Protein AF-A0A7D9L7Q7-F1 (afdb_monomer)

Organism: Paramuricea clavata (NCBI:txid317549)

Nearest PDB structures (foldseek):
  3bde-assembly1_A  TM=4.020E-01  e=2.286E-01  Mesorhizobium japonicum MAFF 303099
  2op5-assembly2_C  TM=3.435E-01  e=2.767E-01  uncultured marine organism
  6brh-assembly3_B  TM=4.958E-01  e=1.542E+00  Mus musculus
  7oj0-assembly1_8  TM=1.832E-01  e=3.105E+00  Escherichia coli K-12
  5czp-assembly2_QY  TM=1.820E-01  e=1.989E+00  Escherichia coli K-12

Radius of gyration: 54.69 Å; Cα contacts (8 Å, |Δi|>4): 144; chains: 1; bounding box: 125×50×121 Å

Solvent-accessible surface area (backbone atoms only — not comparable to full-atom values): 12237 Å² total; per-residue (Å²): 133,85,88,79,92,78,76,93,70,68,75,60,57,54,52,52,51,51,46,52,48,65,69,26,69,69,47,45,51,50,51,49,51,51,51,51,53,53,66,66,32,69,67,48,53,51,50,51,53,52,51,50,50,52,54,49,46,67,62,45,50,64,52,52,54,50,48,58,58,52,59,63,48,54,62,55,51,55,54,48,53,51,49,49,54,51,51,52,52,52,49,53,52,51,51,52,51,51,51,52,50,52,51,52,53,50,53,51,50,50,60,75,41,68,42,42,42,34,42,46,71,59,79,85,61,87,94,61,60,49,53,60,52,49,35,51,44,34,39,73,75,57,69,38,91,56,60,71,84,46,45,73,46,45,42,79,48,80,75,91,48,91,98,50,60,49,30,36,43,34,32,36,71,42,66,66,66,50,46,55,56,56,60,47,48,78,78,49,92,87,65,55,70,45,71,79,64,84,81,47,87,79,52,62,65,60,61,77,74,106

Mean predicted aligned error: 15.48 Å

Structure (mmCIF, N/CA/C/O backbone):
data_AF-A0A7D9L7Q7-F1
#
_entry.id   AF-A0A7D9L7Q7-F1
#
loop_
_atom_site.group_PDB
_atom_site.id
_atom_site.type_symbol
_atom_site.label_atom_id
_atom_site.label_alt_id
_atom_site.label_comp_id
_atom_site.label_asym_id
_atom_site.label_entity_id
_atom_site.label_seq_id
_atom_site.pdbx_PDB_ins_code
_atom_site.Cartn_x
_atom_site.Cartn_y
_atom_site.Cartn_z
_atom_site.occupancy
_atom_site.B_iso_or_equiv
_atom_site.auth_seq_id
_atom_site.auth_comp_id
_atom_site.auth_asym_id
_atom_site.auth_atom_id
_atom_site.pdbx_PDB_model_num
ATOM 1 N N . MET A 1 1 ? 97.955 -41.549 -75.927 1.00 40.25 1 MET A N 1
ATOM 2 C CA . MET A 1 1 ? 97.357 -40.213 -76.152 1.00 40.25 1 MET A CA 1
ATOM 3 C C . MET A 1 1 ? 96.415 -39.925 -74.982 1.00 40.25 1 MET A C 1
ATOM 5 O O . MET A 1 1 ? 95.378 -40.558 -74.897 1.00 40.25 1 MET A O 1
ATOM 9 N N . GLN A 1 2 ? 96.919 -39.373 -73.870 1.00 34.53 2 GLN A N 1
ATOM 10 C CA . GLN A 1 2 ? 96.735 -37.966 -73.439 1.00 34.53 2 GLN A CA 1
ATOM 11 C C . GLN A 1 2 ? 95.266 -37.497 -73.530 1.00 34.53 2 GLN A C 1
ATOM 13 O O . GLN A 1 2 ? 94.762 -37.308 -74.626 1.00 34.53 2 GLN A O 1
ATOM 18 N N . ARG A 1 3 ? 94.498 -37.563 -72.430 1.00 36.12 3 ARG A N 1
ATOM 19 C CA . ARG A 1 3 ? 94.290 -36.539 -71.369 1.00 36.12 3 ARG A 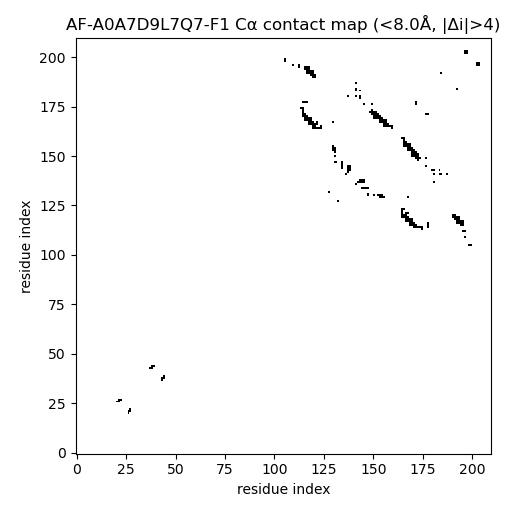CA 1
ATOM 20 C C . ARG A 1 3 ? 93.490 -35.332 -71.886 1.00 36.12 3 ARG A C 1
ATOM 22 O O . ARG A 1 3 ? 93.951 -34.645 -72.781 1.00 36.12 3 ARG A O 1
ATOM 29 N N . VAL A 1 4 ? 92.337 -35.060 -71.274 1.00 36.12 4 VAL A N 1
ATOM 30 C CA . VAL A 1 4 ? 92.044 -33.865 -70.452 1.00 36.12 4 VAL A CA 1
ATOM 31 C C . VAL A 1 4 ? 90.520 -33.745 -70.304 1.00 36.12 4 VAL A C 1
ATOM 33 O O . VAL A 1 4 ? 89.801 -33.390 -71.231 1.00 36.12 4 VAL A O 1
ATOM 36 N N . THR A 1 5 ? 90.048 -33.999 -69.087 1.00 51.66 5 THR A N 1
ATOM 37 C CA . THR A 1 5 ? 88.816 -33.441 -68.527 1.00 51.66 5 THR A CA 1
ATOM 38 C C . THR A 1 5 ? 88.892 -31.911 -68.578 1.00 51.66 5 THR A C 1
ATOM 40 O O . THR A 1 5 ? 89.717 -31.331 -67.870 1.00 51.66 5 THR A O 1
ATOM 43 N N . LYS A 1 6 ? 88.066 -31.240 -69.390 1.00 38.91 6 LYS A N 1
ATOM 44 C CA . LYS A 1 6 ? 87.841 -29.793 -69.258 1.00 38.91 6 LYS A CA 1
ATOM 45 C C . LYS A 1 6 ? 86.461 -29.548 -68.666 1.00 38.91 6 LYS A C 1
ATOM 47 O O . LYS A 1 6 ? 85.434 -29.741 -69.302 1.00 38.91 6 LYS A O 1
ATOM 52 N N . SER A 1 7 ? 86.516 -29.167 -67.400 1.00 38.66 7 SER A N 1
ATOM 53 C CA . SER A 1 7 ? 85.498 -28.505 -66.604 1.00 38.66 7 SER A CA 1
ATOM 54 C C . SER A 1 7 ? 84.720 -27.441 -67.385 1.00 38.66 7 SER A C 1
ATOM 56 O O . SER A 1 7 ? 85.320 -26.543 -67.977 1.00 38.66 7 SER A O 1
ATOM 58 N N . ASN A 1 8 ? 83.389 -27.508 -67.292 1.00 46.69 8 ASN A N 1
ATOM 59 C CA . ASN A 1 8 ? 82.471 -26.391 -67.518 1.00 46.69 8 ASN A CA 1
ATOM 60 C C . ASN A 1 8 ? 82.853 -25.235 -66.575 1.00 46.69 8 ASN A C 1
ATOM 62 O O . ASN A 1 8 ? 82.468 -25.228 -65.411 1.00 46.69 8 ASN A O 1
ATOM 66 N N . GLN A 1 9 ? 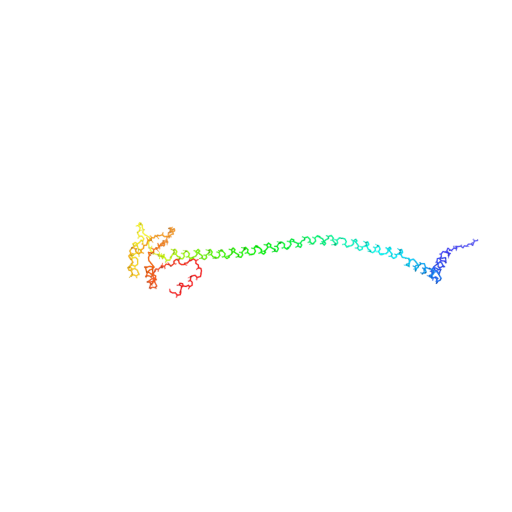83.650 -24.285 -67.063 1.00 49.03 9 GLN A N 1
ATOM 67 C CA . GLN A 1 9 ? 84.009 -23.046 -66.357 1.00 49.03 9 GLN A CA 1
ATOM 68 C C . GLN A 1 9 ? 83.343 -21.799 -66.971 1.00 49.03 9 GLN A C 1
ATOM 70 O O . GLN A 1 9 ? 83.574 -20.696 -66.493 1.00 49.03 9 GLN A O 1
ATOM 75 N N . SER A 1 10 ? 82.498 -21.932 -68.001 1.00 49.19 10 SER A N 1
ATOM 76 C CA . SER A 1 10 ? 81.977 -20.772 -68.746 1.00 49.19 10 SER A CA 1
ATOM 77 C C . SER A 1 10 ? 80.630 -20.216 -68.261 1.00 49.19 10 SER A C 1
ATOM 79 O O . SER A 1 10 ? 80.266 -19.118 -68.669 1.00 49.19 10 SER A O 1
ATOM 81 N N . SER A 1 11 ? 79.886 -20.908 -67.388 1.00 48.22 11 SER A N 1
ATOM 82 C CA . SER A 1 11 ? 78.562 -20.444 -66.923 1.00 48.22 11 SER A CA 1
ATOM 83 C C . SER A 1 11 ? 78.603 -19.520 -65.696 1.00 48.22 11 SER A C 1
ATOM 85 O O . SER A 1 11 ? 77.605 -18.870 -65.397 1.00 48.22 11 SER A O 1
ATOM 87 N N . GLY A 1 12 ? 79.734 -19.452 -64.982 1.00 53.12 12 GLY A N 1
ATOM 88 C CA . GLY A 1 12 ? 79.941 -18.496 -63.883 1.00 53.12 12 GLY A CA 1
ATOM 89 C C . GLY A 1 12 ? 80.234 -17.083 -64.394 1.00 53.12 12 GLY A C 1
ATOM 90 O O . GLY A 1 12 ? 79.588 -16.132 -63.974 1.00 53.12 12 GLY A O 1
ATOM 91 N N . SER A 1 13 ? 81.114 -16.969 -65.397 1.00 59.88 13 SER A N 1
ATOM 92 C CA . SER A 1 13 ? 81.571 -15.678 -65.937 1.00 59.88 13 SER A CA 1
ATOM 93 C C . SER A 1 13 ? 80.443 -14.843 -66.550 1.00 59.88 13 SER A C 1
ATOM 95 O O . SER A 1 13 ? 80.416 -13.635 -66.370 1.00 59.88 13 SER A O 1
ATOM 97 N N . ILE A 1 14 ? 79.485 -15.482 -67.233 1.00 60.47 14 ILE A N 1
ATOM 98 C CA . ILE A 1 14 ? 78.367 -14.778 -67.884 1.00 60.47 14 ILE A CA 1
ATOM 99 C C . ILE A 1 14 ? 77.372 -14.244 -66.845 1.00 60.47 14 ILE A C 1
ATOM 101 O O . ILE A 1 14 ? 76.851 -13.146 -67.006 1.00 60.47 14 ILE A O 1
ATOM 105 N N . ASN A 1 15 ? 77.115 -14.991 -65.766 1.00 64.94 15 ASN A N 1
ATOM 106 C CA . ASN A 1 15 ? 76.227 -14.529 -64.696 1.00 64.94 15 ASN A CA 1
ATOM 107 C C . ASN A 1 15 ? 76.862 -13.396 -63.877 1.00 64.94 15 ASN A C 1
ATOM 109 O O . ASN A 1 15 ? 76.148 -12.474 -63.494 1.00 64.94 15 ASN A O 1
ATOM 113 N N . ASP A 1 16 ? 78.180 -13.427 -63.660 1.00 63.31 16 ASP A N 1
ATOM 114 C CA . ASP A 1 16 ? 78.908 -12.352 -62.977 1.00 63.31 16 ASP A CA 1
ATOM 115 C C . ASP A 1 16 ? 79.059 -11.094 -63.857 1.00 63.31 16 ASP A C 1
ATOM 117 O O . ASP A 1 16 ? 78.923 -9.979 -63.355 1.00 63.31 16 ASP A O 1
ATOM 121 N N . GLU A 1 17 ? 79.239 -11.239 -65.176 1.00 63.84 17 GLU A N 1
ATOM 122 C CA . GLU A 1 17 ? 79.215 -10.120 -66.136 1.00 63.84 17 GLU A CA 1
ATOM 123 C C . GLU A 1 17 ? 77.819 -9.500 -66.278 1.00 63.84 17 GLU A C 1
ATOM 125 O O . GLU A 1 17 ? 77.680 -8.276 -66.267 1.00 63.84 17 GLU A O 1
ATOM 130 N N . LEU A 1 18 ? 76.768 -10.323 -66.358 1.00 65.62 18 LEU A N 1
ATOM 131 C CA . LEU A 1 18 ? 75.382 -9.847 -66.352 1.00 65.62 18 LEU A CA 1
ATOM 132 C C . LEU A 1 18 ? 75.053 -9.140 -65.036 1.00 65.62 18 LEU A C 1
ATOM 134 O O . LEU A 1 18 ? 74.416 -8.091 -65.051 1.00 65.62 18 LEU A O 1
ATOM 138 N N . ARG A 1 19 ? 75.524 -9.667 -63.902 1.00 69.81 19 ARG A N 1
ATOM 139 C CA . ARG A 1 19 ? 75.370 -9.029 -62.592 1.00 69.81 19 ARG A CA 1
ATOM 140 C C . ARG A 1 19 ? 76.084 -7.681 -62.528 1.00 69.81 19 ARG A C 1
ATOM 142 O O . ARG A 1 19 ? 75.472 -6.707 -62.107 1.00 69.81 19 ARG A O 1
ATOM 149 N N . GLY A 1 20 ? 77.317 -7.598 -63.028 1.00 71.25 20 GLY A N 1
ATOM 150 C CA . GLY A 1 20 ? 78.051 -6.336 -63.147 1.00 71.25 20 GLY A CA 1
ATOM 151 C C . GLY A 1 20 ? 77.365 -5.324 -64.072 1.00 71.25 20 GLY A C 1
ATOM 152 O O . GLY A 1 20 ? 77.413 -4.124 -63.813 1.00 71.25 20 G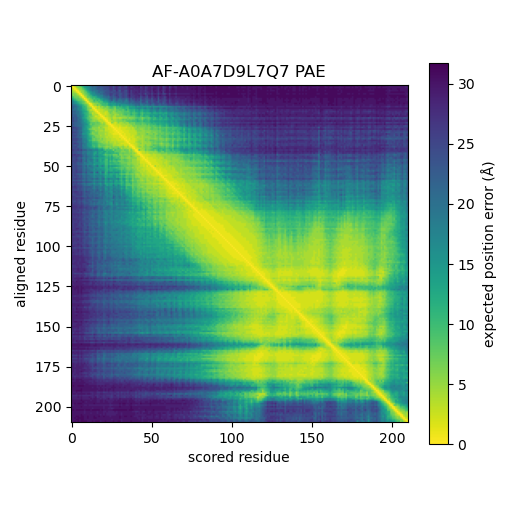LY A O 1
ATOM 153 N N . TYR A 1 21 ? 76.664 -5.787 -65.113 1.00 71.50 21 TYR A N 1
ATOM 154 C CA . TYR A 1 21 ? 75.844 -4.930 -65.972 1.00 71.50 21 TYR A CA 1
ATOM 155 C C . TYR A 1 21 ? 74.584 -4.421 -65.256 1.00 71.50 21 TYR A C 1
ATOM 157 O O . TYR A 1 21 ? 74.276 -3.234 -65.340 1.00 71.50 21 TYR A O 1
ATOM 165 N N . PHE A 1 22 ? 73.882 -5.275 -64.505 1.00 69.31 22 PHE A N 1
ATOM 166 C CA . PHE A 1 22 ? 72.713 -4.870 -63.715 1.00 69.31 22 PHE A CA 1
ATOM 167 C C . PHE A 1 22 ? 73.071 -3.958 -62.529 1.00 69.31 22 PHE A C 1
ATOM 169 O O . PHE A 1 22 ? 72.252 -3.142 -62.119 1.00 69.31 22 PHE A O 1
ATOM 176 N N . GLU A 1 23 ? 74.292 -4.059 -62.003 1.00 72.50 23 GLU A N 1
ATOM 177 C CA . GLU A 1 23 ? 74.820 -3.190 -60.942 1.00 72.50 23 GLU A CA 1
ATOM 178 C C . GLU A 1 23 ? 75.532 -1.937 -61.497 1.00 72.50 23 GLU A C 1
ATOM 180 O O . GLU A 1 23 ? 75.962 -1.076 -60.728 1.00 72.50 23 GLU A O 1
ATOM 185 N N . SER A 1 24 ? 75.641 -1.799 -62.825 1.00 80.88 24 SER A N 1
ATOM 186 C CA . SER A 1 24 ? 76.274 -0.636 -63.452 1.00 80.88 24 SER A CA 1
ATOM 187 C C . SER A 1 24 ? 75.466 0.643 -63.210 1.00 80.88 24 SER A C 1
ATOM 189 O O . SER A 1 24 ? 74.234 0.642 -63.287 1.00 80.88 24 SER A O 1
ATOM 191 N N . GLU A 1 25 ? 76.154 1.764 -62.957 1.00 74.81 25 GLU A N 1
ATOM 192 C CA . GLU A 1 25 ? 75.489 3.055 -62.718 1.00 74.81 25 GLU A CA 1
ATOM 193 C C . GLU A 1 25 ? 74.598 3.471 -63.891 1.00 74.81 25 GLU A C 1
ATOM 195 O O . GLU A 1 25 ? 73.507 3.992 -63.680 1.00 74.81 25 GLU A O 1
ATOM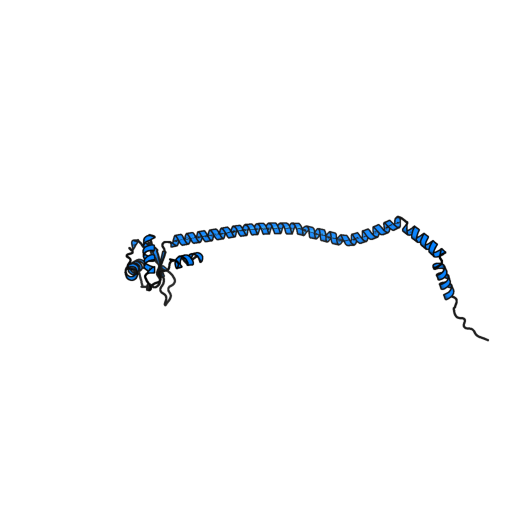 200 N N . SER A 1 26 ? 75.006 3.172 -65.128 1.00 78.69 26 SER A N 1
ATOM 201 C CA . SER A 1 26 ? 74.222 3.499 -66.319 1.00 78.69 26 SER A CA 1
ATOM 202 C C . SER A 1 26 ? 72.915 2.708 -66.395 1.00 78.69 26 SER A C 1
ATOM 204 O O . SER A 1 26 ? 71.875 3.284 -66.718 1.00 78.69 26 SER A O 1
ATOM 206 N N . PHE A 1 27 ? 72.932 1.412 -66.065 1.00 82.06 27 PHE A N 1
ATOM 207 C CA . PHE A 1 27 ? 71.715 0.606 -66.006 1.00 82.06 27 PHE A CA 1
ATOM 208 C C . PHE A 1 27 ? 70.809 1.053 -64.855 1.00 82.06 27 PHE A C 1
ATOM 210 O O . PHE A 1 27 ? 69.607 1.244 -65.053 1.00 82.06 27 PHE A O 1
ATOM 217 N N . MET A 1 28 ? 71.377 1.290 -63.672 1.00 79.75 28 MET A N 1
ATOM 218 C CA . MET A 1 28 ? 70.621 1.752 -62.507 1.00 79.75 28 MET A CA 1
ATOM 219 C C . MET A 1 28 ? 70.009 3.141 -62.718 1.00 79.75 28 MET A C 1
ATOM 221 O O . MET A 1 28 ? 68.881 3.367 -62.284 1.00 79.75 28 MET A O 1
ATOM 225 N N . ASP A 1 29 ? 70.675 4.048 -63.436 1.00 82.44 29 ASP A N 1
ATOM 226 C CA . ASP A 1 29 ? 70.120 5.356 -63.802 1.00 82.44 29 ASP A CA 1
ATOM 227 C C . ASP A 1 29 ? 68.986 5.251 -64.826 1.00 82.44 29 ASP A C 1
ATOM 229 O O . ASP A 1 29 ? 67.985 5.969 -64.720 1.00 82.44 29 ASP A O 1
ATOM 233 N N . ILE A 1 30 ? 69.090 4.333 -65.793 1.00 83.31 30 ILE A N 1
ATOM 234 C CA . ILE A 1 30 ? 67.995 4.040 -66.727 1.00 83.31 30 ILE A CA 1
ATOM 235 C C . ILE A 1 30 ? 66.799 3.469 -65.961 1.00 83.31 30 ILE A C 1
ATOM 237 O O . ILE A 1 30 ? 65.681 3.959 -66.118 1.00 83.31 30 ILE A O 1
ATOM 241 N N . MET A 1 31 ? 67.027 2.493 -65.082 1.00 81.75 31 MET A N 1
ATOM 242 C CA . MET A 1 31 ? 65.969 1.902 -64.263 1.00 81.75 31 MET A CA 1
ATOM 243 C C . MET A 1 31 ? 65.341 2.923 -63.317 1.00 81.75 31 MET A C 1
ATOM 245 O O . MET A 1 31 ? 64.118 2.981 -63.213 1.00 81.75 31 MET A O 1
ATOM 249 N N . ARG A 1 32 ? 66.141 3.786 -62.682 1.00 83.38 32 ARG A N 1
ATOM 250 C CA . ARG A 1 32 ? 65.644 4.870 -61.827 1.00 83.38 32 ARG A CA 1
ATOM 251 C C . ARG A 1 32 ? 64.762 5.830 -62.622 1.00 83.38 32 ARG A C 1
ATOM 253 O O . ARG A 1 32 ? 63.683 6.165 -62.153 1.00 83.38 32 ARG A O 1
ATOM 260 N N . ARG A 1 33 ? 65.162 6.216 -63.839 1.00 81.25 33 ARG A N 1
ATOM 261 C CA . ARG A 1 33 ? 64.349 7.061 -64.733 1.00 81.25 33 ARG A CA 1
ATOM 262 C C . ARG A 1 33 ? 63.030 6.404 -65.126 1.00 81.25 33 ARG A C 1
ATOM 264 O O . ARG A 1 33 ? 61.996 7.061 -65.081 1.00 81.25 33 ARG A O 1
ATOM 271 N N . VAL A 1 34 ? 63.057 5.123 -65.489 1.00 83.38 34 VAL A N 1
ATOM 272 C CA . VAL A 1 34 ? 61.845 4.375 -65.854 1.00 83.38 34 VAL A CA 1
ATOM 273 C C . VAL A 1 34 ? 60.898 4.284 -64.660 1.00 83.38 34 VAL A C 1
ATOM 275 O O . VAL A 1 34 ? 59.731 4.638 -64.788 1.00 83.38 34 VAL A O 1
ATOM 278 N N . VAL A 1 35 ? 61.402 3.908 -63.482 1.00 81.94 35 VAL A N 1
ATOM 279 C CA . VAL A 1 35 ? 60.596 3.827 -62.256 1.00 81.94 35 VAL A CA 1
ATOM 280 C C . VAL A 1 35 ? 60.054 5.201 -61.856 1.00 81.94 35 VAL A C 1
ATOM 282 O O . VAL A 1 35 ? 58.875 5.311 -61.538 1.00 81.94 35 VAL A O 1
ATOM 285 N N . SER A 1 36 ? 60.860 6.265 -61.923 1.00 81.31 36 SER A N 1
ATOM 286 C CA . SER A 1 36 ? 60.394 7.627 -61.639 1.00 81.31 36 SER A CA 1
ATOM 287 C C . SER A 1 36 ? 59.283 8.071 -62.589 1.00 81.31 36 SER A C 1
ATOM 289 O O . SER A 1 36 ? 58.309 8.654 -62.128 1.00 81.31 36 SER A O 1
ATOM 291 N N . ASN A 1 37 ? 59.379 7.752 -63.882 1.00 79.19 37 ASN A N 1
ATOM 292 C CA . ASN A 1 37 ? 58.334 8.077 -64.854 1.00 79.19 37 ASN A CA 1
ATOM 293 C C . ASN A 1 37 ? 57.062 7.242 -64.644 1.00 79.19 37 ASN A C 1
ATOM 295 O O . ASN A 1 37 ? 55.967 7.766 -64.802 1.00 79.19 37 ASN A O 1
ATOM 299 N N . MET A 1 38 ? 57.192 5.972 -64.244 1.00 75.81 38 MET A N 1
ATOM 300 C CA . MET A 1 38 ? 56.045 5.117 -63.913 1.00 75.81 38 MET A CA 1
ATOM 301 C C . MET A 1 38 ? 55.320 5.577 -62.644 1.00 75.81 38 MET A C 1
ATOM 303 O O . MET A 1 38 ? 54.099 5.519 -62.582 1.00 75.81 38 MET A O 1
ATOM 307 N N . VAL A 1 39 ? 56.059 6.047 -61.635 1.00 74.38 39 VAL A N 1
ATOM 308 C CA . VAL A 1 39 ? 55.473 6.597 -60.400 1.00 74.38 39 VAL A CA 1
ATOM 309 C C . VAL A 1 39 ? 54.884 7.993 -60.632 1.00 74.38 39 VAL A C 1
ATOM 311 O O . VAL A 1 39 ? 53.913 8.352 -59.975 1.00 74.38 39 VAL A O 1
ATOM 314 N N . ALA A 1 40 ? 55.442 8.768 -61.566 1.00 74.19 40 ALA A N 1
ATOM 315 C CA . ALA A 1 40 ? 54.931 10.082 -61.951 1.00 74.19 40 ALA A CA 1
ATOM 316 C C . ALA A 1 40 ? 53.711 10.021 -62.886 1.00 74.19 40 ALA A C 1
ATOM 318 O O . ALA A 1 40 ? 53.097 11.058 -63.142 1.00 74.19 40 ALA A O 1
ATOM 319 N N . GLU A 1 41 ? 53.347 8.843 -63.407 1.00 78.31 41 GLU A N 1
ATOM 320 C CA . GLU A 1 41 ? 52.086 8.699 -64.125 1.00 78.31 41 GLU A CA 1
ATOM 321 C C . GLU A 1 41 ? 50.899 8.855 -63.169 1.00 78.31 41 GLU A C 1
ATOM 323 O O . GLU A 1 41 ? 50.715 8.096 -62.216 1.00 78.31 41 GLU A O 1
ATOM 328 N N . GLU A 1 42 ? 50.015 9.793 -63.505 1.00 75.81 42 GLU A N 1
ATOM 329 C CA . GLU A 1 42 ? 48.759 10.055 -62.793 1.00 75.81 42 GLU A CA 1
ATOM 330 C C . GLU A 1 42 ? 47.854 8.803 -62.725 1.00 75.81 42 GLU A C 1
ATOM 332 O O . GLU A 1 42 ? 47.076 8.615 -61.786 1.00 75.81 42 GLU A O 1
ATOM 337 N N . SER A 1 43 ? 48.013 7.891 -63.692 1.00 79.44 43 SER A N 1
ATOM 338 C CA . SER A 1 43 ? 47.325 6.599 -63.763 1.00 79.44 43 SER A CA 1
ATOM 339 C C . SER A 1 43 ? 47.680 5.674 -62.584 1.00 79.44 43 SER A C 1
ATOM 341 O O . SER A 1 43 ? 46.798 5.001 -62.038 1.00 79.44 43 SER A O 1
ATOM 343 N N . PHE A 1 44 ? 48.945 5.676 -62.151 1.00 79.25 44 PHE A N 1
ATOM 344 C CA . PHE A 1 44 ? 49.458 4.836 -61.073 1.00 79.25 44 PHE A CA 1
ATOM 345 C C . PHE A 1 44 ? 49.020 5.364 -59.706 1.00 79.25 44 PHE A C 1
ATOM 347 O O . PHE A 1 44 ? 48.558 4.597 -58.858 1.00 79.25 44 PHE A O 1
ATOM 354 N N . GLU A 1 45 ? 49.068 6.685 -59.514 1.00 80.44 45 GLU A N 1
ATOM 355 C CA . GLU A 1 45 ? 48.557 7.327 -58.300 1.00 80.44 45 GLU A CA 1
ATOM 356 C C . GLU A 1 45 ? 47.049 7.079 -58.132 1.00 80.44 45 GLU A C 1
ATOM 358 O O . GLU A 1 45 ? 46.577 6.759 -57.036 1.00 80.44 45 GLU A O 1
ATOM 363 N N . LEU A 1 46 ? 46.285 7.143 -59.227 1.00 83.25 46 LEU A N 1
ATOM 364 C CA . LEU A 1 46 ? 44.859 6.829 -59.219 1.00 83.25 46 LEU A CA 1
ATOM 365 C C . LEU A 1 46 ? 44.589 5.348 -58.910 1.00 83.25 46 LEU A C 1
ATOM 367 O O . LEU A 1 46 ? 43.632 5.037 -58.197 1.00 83.25 46 LEU A O 1
ATOM 371 N N . ALA A 1 47 ? 45.413 4.433 -59.425 1.00 83.94 47 ALA A N 1
ATOM 372 C CA . ALA A 1 47 ? 45.307 3.006 -59.127 1.00 83.94 47 ALA A CA 1
ATOM 373 C C . ALA A 1 47 ? 45.586 2.709 -57.645 1.00 83.94 47 ALA A C 1
ATOM 375 O O . ALA A 1 47 ? 44.853 1.931 -57.031 1.00 83.94 47 ALA A O 1
ATOM 376 N N . LEU A 1 48 ? 46.581 3.376 -57.050 1.00 84.62 48 LEU A N 1
ATOM 377 C CA . LEU A 1 48 ? 46.872 3.277 -55.619 1.00 84.62 48 LEU A CA 1
ATOM 378 C C . LEU A 1 48 ? 45.729 3.828 -54.764 1.00 84.62 48 LEU A C 1
ATOM 380 O O . LEU A 1 48 ? 45.283 3.131 -53.855 1.00 84.62 48 LEU A O 1
ATOM 384 N N . LYS A 1 49 ? 45.208 5.023 -55.075 1.00 85.88 49 LYS A N 1
ATOM 385 C CA . LYS A 1 49 ? 44.058 5.603 -54.356 1.00 85.88 49 LYS A CA 1
ATOM 386 C C . LYS A 1 49 ? 42.852 4.667 -54.396 1.00 85.88 49 LYS A C 1
ATOM 388 O O . LYS A 1 49 ? 42.337 4.309 -53.348 1.00 85.88 49 LYS A O 1
ATOM 393 N N . LYS A 1 50 ? 42.493 4.146 -55.575 1.00 86.56 50 LYS A N 1
ATOM 394 C CA . LYS A 1 50 ? 41.392 3.175 -55.723 1.00 86.56 50 LYS A CA 1
ATOM 395 C C . LYS A 1 50 ? 41.626 1.875 -54.952 1.00 86.56 50 LYS A C 1
ATOM 397 O O . LYS A 1 50 ? 40.683 1.333 -54.383 1.00 86.56 50 LYS A O 1
ATOM 402 N N . GLY A 1 51 ? 42.858 1.362 -54.944 1.00 86.88 51 GLY A N 1
ATOM 403 C CA . GLY A 1 51 ? 43.211 0.156 -54.193 1.00 86.88 51 GLY A CA 1
ATOM 404 C C . GLY A 1 51 ? 43.090 0.356 -52.681 1.00 86.88 51 GLY A C 1
ATOM 405 O O . GLY A 1 51 ? 42.525 -0.491 -51.990 1.00 86.88 51 GLY A O 1
ATOM 406 N N . VAL A 1 52 ? 43.566 1.500 -52.180 1.00 87.75 52 VAL A N 1
ATOM 407 C CA . VAL A 1 52 ? 43.441 1.885 -50.769 1.00 87.75 52 VAL A CA 1
ATOM 408 C C . VAL A 1 52 ? 41.979 2.127 -50.403 1.00 87.75 52 VAL A C 1
ATOM 410 O O . VAL A 1 52 ? 41.516 1.565 -49.416 1.00 87.75 52 VAL A O 1
ATOM 413 N N . ASP A 1 53 ? 41.227 2.868 -51.215 1.00 88.81 53 ASP A N 1
ATOM 414 C CA . ASP A 1 53 ? 39.805 3.140 -50.985 1.00 88.81 53 ASP A CA 1
ATOM 415 C C . ASP A 1 53 ? 38.982 1.850 -50.957 1.00 88.81 53 ASP A C 1
ATOM 417 O O . ASP A 1 53 ? 38.117 1.694 -50.100 1.00 88.81 53 ASP A O 1
ATOM 421 N N . ALA A 1 54 ? 39.274 0.887 -51.836 1.00 87.38 54 ALA A N 1
ATOM 422 C CA . ALA A 1 54 ? 38.610 -0.415 -51.837 1.00 87.38 54 ALA A CA 1
ATOM 423 C C . ALA A 1 54 ? 38.943 -1.237 -50.581 1.00 87.38 54 ALA A C 1
ATOM 425 O O . ALA A 1 54 ? 38.049 -1.831 -49.973 1.00 87.38 54 ALA A O 1
ATOM 426 N N . ALA A 1 55 ? 40.212 -1.248 -50.160 1.00 88.25 55 ALA A N 1
ATOM 427 C CA . ALA A 1 55 ? 40.628 -1.926 -48.935 1.00 88.25 55 ALA A CA 1
ATOM 428 C C . ALA A 1 55 ? 39.969 -1.294 -47.698 1.00 88.25 55 ALA A C 1
ATOM 430 O O . ALA A 1 55 ? 39.403 -2.007 -46.866 1.00 88.25 55 ALA A O 1
ATOM 431 N N . VAL A 1 56 ? 39.966 0.038 -47.618 1.00 91.00 56 VAL A N 1
ATOM 432 C CA . VAL A 1 56 ? 39.315 0.803 -46.548 1.00 91.00 56 VAL A CA 1
ATOM 433 C C . VAL A 1 56 ? 37.805 0.573 -46.560 1.00 91.00 56 VAL A C 1
ATOM 435 O O . VAL A 1 56 ? 37.240 0.270 -45.515 1.00 91.00 56 VAL A O 1
ATOM 438 N N . ALA A 1 57 ? 37.150 0.625 -47.721 1.00 88.81 57 ALA A N 1
ATOM 439 C CA . ALA A 1 57 ? 35.718 0.368 -47.845 1.00 88.81 57 ALA A CA 1
ATOM 440 C C . ALA A 1 57 ? 35.354 -1.039 -47.356 1.00 88.81 57 ALA A C 1
ATOM 442 O O . ALA A 1 57 ? 34.437 -1.178 -46.550 1.00 88.81 57 ALA A O 1
ATOM 443 N N . SER A 1 58 ? 36.119 -2.062 -47.756 1.00 88.81 58 SER A N 1
ATOM 444 C CA . SER A 1 58 ? 35.886 -3.446 -47.321 1.00 88.81 58 SER A CA 1
ATOM 445 C C . SER A 1 58 ? 36.029 -3.629 -45.806 1.00 88.81 58 SER A C 1
ATOM 447 O O . SER A 1 58 ? 35.306 -4.423 -45.203 1.00 88.81 58 SER A O 1
ATOM 449 N N . ALA A 1 59 ? 36.929 -2.868 -45.177 1.00 89.75 59 ALA A N 1
ATOM 450 C CA . ALA A 1 59 ? 37.118 -2.882 -43.735 1.00 89.75 59 ALA A CA 1
ATOM 451 C C . ALA A 1 59 ? 36.020 -2.094 -43.004 1.00 89.75 59 ALA A C 1
ATOM 453 O O . ALA A 1 59 ? 35.581 -2.519 -41.941 1.00 89.75 59 ALA A O 1
ATOM 454 N N . VAL A 1 60 ? 35.555 -0.973 -43.566 1.00 92.38 60 VAL A N 1
ATOM 455 C CA . VAL A 1 60 ? 34.593 -0.047 -42.941 1.00 92.38 60 VAL A CA 1
ATOM 456 C C . VAL A 1 60 ? 33.138 -0.515 -43.083 1.00 92.38 60 VAL A C 1
ATOM 458 O O . VAL A 1 60 ? 32.347 -0.340 -42.157 1.00 92.38 60 VAL A O 1
ATOM 461 N N . GLU A 1 61 ? 32.768 -1.170 -44.185 1.00 90.94 61 GLU A N 1
ATOM 462 C CA . GLU A 1 61 ? 31.410 -1.688 -44.420 1.00 90.94 61 GLU A CA 1
ATOM 463 C C . GLU A 1 61 ? 30.830 -2.560 -43.286 1.00 90.94 61 GLU A C 1
ATOM 465 O O . GLU A 1 61 ? 29.692 -2.313 -42.869 1.00 90.94 61 GLU A O 1
ATOM 470 N N . PRO A 1 62 ? 31.546 -3.569 -42.746 1.00 91.50 62 PRO A N 1
ATOM 471 C CA . PRO A 1 62 ? 31.023 -4.385 -41.653 1.00 91.50 62 PRO A CA 1
ATOM 472 C C . PRO A 1 62 ? 30.867 -3.588 -40.354 1.00 91.50 62 PRO A C 1
ATOM 474 O O . PRO A 1 62 ? 29.949 -3.870 -39.581 1.00 91.50 62 PRO A O 1
ATOM 477 N N . PHE A 1 63 ? 31.720 -2.586 -40.114 1.00 89.00 63 PHE A N 1
ATOM 478 C CA . PHE A 1 63 ? 31.575 -1.700 -38.960 1.00 89.00 63 PHE A CA 1
ATOM 479 C C . PHE A 1 63 ? 30.355 -0.795 -39.107 1.00 89.00 63 PHE A C 1
ATOM 481 O O . PHE A 1 63 ? 29.585 -0.696 -38.159 1.00 89.00 63 PHE A O 1
ATOM 488 N N . ASN A 1 64 ? 30.106 -0.234 -40.293 1.00 90.12 64 ASN A N 1
ATOM 489 C CA . ASN A 1 64 ? 28.916 0.580 -40.555 1.00 90.12 64 ASN A CA 1
ATOM 490 C C . ASN A 1 64 ? 27.616 -0.218 -40.386 1.00 90.12 64 ASN A C 1
ATOM 492 O O . ASN A 1 64 ? 26.656 0.287 -39.811 1.00 90.12 64 ASN A O 1
ATOM 496 N N . LYS A 1 65 ? 27.589 -1.485 -40.823 1.00 91.12 65 LYS A N 1
ATOM 497 C CA . LYS A 1 65 ? 26.429 -2.372 -40.615 1.00 91.12 65 LYS A CA 1
ATOM 498 C C . LYS A 1 65 ? 26.155 -2.616 -39.131 1.00 91.12 65 LYS A C 1
ATOM 500 O O . LYS A 1 65 ? 25.009 -2.524 -38.704 1.00 91.12 65 LYS A O 1
ATOM 505 N N . LYS A 1 66 ? 27.201 -2.877 -38.342 1.00 91.00 66 LYS A N 1
ATOM 506 C CA . LYS A 1 66 ? 27.076 -3.001 -36.882 1.00 91.00 66 LYS A CA 1
ATOM 507 C C . LYS A 1 66 ? 26.661 -1.684 -36.232 1.00 91.00 66 LYS A C 1
ATOM 509 O O . LYS A 1 66 ? 25.877 -1.712 -35.296 1.00 91.00 66 LYS A O 1
ATOM 514 N N . LEU A 1 67 ? 27.153 -0.546 -36.723 1.00 92.62 67 LEU A N 1
ATOM 515 C CA . LEU A 1 67 ? 26.771 0.773 -36.217 1.00 92.62 67 LEU A CA 1
ATOM 516 C C . LEU A 1 67 ? 25.267 1.013 -36.389 1.00 92.62 67 LEU A C 1
ATOM 518 O O . LEU A 1 67 ? 24.596 1.350 -35.421 1.00 92.62 67 LEU A O 1
ATOM 522 N N . ALA A 1 68 ? 24.735 0.737 -37.583 1.00 89.06 68 ALA A N 1
ATOM 523 C CA . ALA A 1 68 ? 23.303 0.837 -37.862 1.00 89.06 68 ALA A CA 1
ATOM 524 C C . ALA A 1 68 ? 22.475 -0.122 -36.987 1.00 89.06 68 ALA A C 1
ATOM 526 O O . ALA A 1 68 ? 21.389 0.221 -36.522 1.00 89.06 68 ALA A O 1
ATOM 527 N N . GLU A 1 69 ? 23.001 -1.320 -36.718 1.00 90.69 69 GLU A N 1
ATOM 528 C CA . GLU A 1 69 ? 22.383 -2.254 -35.778 1.00 90.69 69 GLU A CA 1
ATOM 529 C C . GLU A 1 69 ? 22.396 -1.711 -34.339 1.00 90.69 69 GLU A C 1
ATOM 531 O O . GLU A 1 69 ? 21.414 -1.878 -33.625 1.00 90.69 69 GLU A O 1
ATOM 536 N N . PHE A 1 70 ? 23.463 -1.035 -33.900 1.00 88.12 70 PHE A N 1
ATOM 537 C CA . PHE A 1 70 ? 23.541 -0.426 -32.568 1.00 88.12 70 PHE A CA 1
ATOM 538 C C . PHE A 1 70 ? 22.608 0.774 -32.403 1.00 88.12 70 PHE A C 1
ATOM 540 O O . PHE A 1 70 ? 21.960 0.908 -31.363 1.00 88.12 70 PHE A O 1
ATOM 547 N N . GLU A 1 71 ? 22.478 1.606 -33.434 1.00 90.12 71 GLU A N 1
ATOM 548 C CA . GLU A 1 71 ? 21.585 2.770 -33.435 1.00 90.12 71 GLU A CA 1
ATOM 549 C C . GLU A 1 71 ? 20.123 2.387 -33.162 1.00 90.12 71 GLU A C 1
ATOM 551 O O . GLU A 1 71 ? 19.394 3.150 -32.529 1.00 90.12 71 GLU A O 1
ATOM 556 N N . GLN A 1 72 ? 19.699 1.175 -33.539 1.00 89.50 72 GLN A N 1
ATOM 557 C CA . GLN A 1 72 ? 18.340 0.692 -33.280 1.00 89.50 72 GLN A CA 1
ATOM 558 C C . GLN A 1 72 ? 18.074 0.342 -31.799 1.00 89.50 72 GLN A C 1
ATOM 560 O O . GLN A 1 72 ? 16.916 0.280 -31.381 1.00 89.50 72 GLN A O 1
ATOM 565 N N . TYR A 1 73 ? 19.113 0.103 -30.989 1.00 89.06 73 TYR A N 1
ATOM 566 C CA . TYR A 1 73 ? 18.953 -0.206 -29.562 1.00 89.06 73 TYR A CA 1
ATOM 567 C C . TYR A 1 73 ? 18.745 1.052 -28.716 1.00 89.06 73 TYR A C 1
ATOM 569 O O . TYR A 1 73 ? 18.028 0.991 -27.719 1.00 89.06 73 TYR A O 1
ATOM 577 N N . VAL A 1 74 ? 19.280 2.195 -29.153 1.00 90.12 74 VAL A N 1
ATOM 578 C CA . VAL A 1 74 ? 19.136 3.491 -28.473 1.00 90.12 74 VAL A CA 1
ATOM 579 C C . VAL A 1 74 ? 17.665 3.871 -28.217 1.00 90.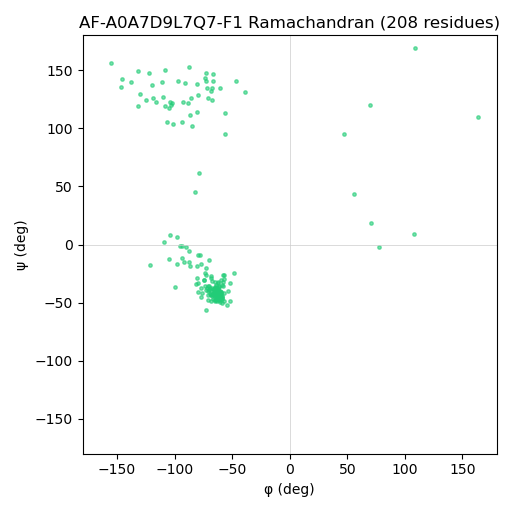12 74 VAL A C 1
ATOM 581 O O . VAL A 1 74 ? 17.318 4.124 -27.065 1.00 90.12 74 VAL A O 1
ATOM 584 N N . PRO A 1 75 ? 16.740 3.861 -29.203 1.00 90.44 75 PRO A N 1
ATOM 585 C CA . PRO A 1 75 ? 15.340 4.203 -28.936 1.00 90.44 75 PRO A CA 1
ATOM 586 C C . PRO A 1 75 ? 14.676 3.210 -27.977 1.00 90.44 75 PRO A C 1
ATOM 588 O O . PRO A 1 75 ? 13.907 3.616 -27.105 1.00 90.44 75 PRO A O 1
ATOM 591 N N . ARG A 1 76 ? 15.019 1.918 -28.072 1.00 91.94 76 ARG A N 1
ATOM 592 C CA . ARG A 1 76 ? 14.506 0.891 -27.157 1.00 91.94 76 ARG A CA 1
ATOM 593 C C . ARG A 1 76 ? 14.930 1.166 -25.716 1.00 91.94 76 ARG A C 1
ATOM 595 O O . ARG A 1 76 ? 14.113 0.987 -24.818 1.00 91.94 76 ARG A O 1
ATOM 602 N N . GLU A 1 77 ? 16.170 1.588 -25.502 1.00 91.12 77 GLU A N 1
ATOM 603 C CA . GLU A 1 77 ? 16.683 1.956 -24.182 1.00 91.12 77 GLU A CA 1
ATOM 604 C C . GLU A 1 77 ? 15.917 3.159 -23.619 1.00 91.12 77 GLU A C 1
ATOM 606 O O . GLU A 1 77 ? 15.360 3.064 -22.527 1.00 91.12 77 GLU A O 1
ATOM 611 N N . THR A 1 78 ? 15.715 4.212 -24.422 1.00 92.81 78 THR A N 1
ATOM 612 C CA . THR A 1 78 ? 14.930 5.386 -23.988 1.00 92.81 78 THR A CA 1
ATOM 613 C C . THR A 1 78 ? 13.471 5.054 -23.652 1.00 92.81 78 THR A C 1
ATOM 615 O O . THR A 1 78 ? 12.887 5.622 -22.729 1.00 92.81 78 THR A O 1
ATOM 618 N N . ASP A 1 79 ? 12.845 4.123 -24.375 1.00 94.00 79 ASP A N 1
ATOM 619 C CA . ASP A 1 79 ? 11.469 3.708 -24.092 1.00 94.00 79 ASP A CA 1
ATOM 620 C C . ASP A 1 79 ? 11.372 2.816 -22.851 1.00 94.00 79 ASP A C 1
ATOM 622 O O . ASP A 1 79 ? 10.362 2.849 -22.141 1.00 94.00 79 ASP A O 1
ATOM 626 N N . LEU A 1 80 ? 12.412 2.029 -22.563 1.00 94.94 80 LEU A N 1
ATOM 627 C CA . LEU A 1 80 ? 12.510 1.275 -21.316 1.00 94.94 80 LEU A CA 1
ATOM 628 C C . LEU A 1 80 ? 12.692 2.215 -20.122 1.00 94.94 80 LEU A C 1
ATOM 630 O O . LEU A 1 80 ? 11.992 2.041 -19.128 1.00 94.94 80 LEU A O 1
ATOM 634 N N . GLU A 1 81 ? 13.531 3.243 -20.239 1.00 95.12 81 GLU A N 1
ATOM 635 C CA . GLU A 1 81 ? 13.702 4.269 -19.202 1.00 95.12 81 GLU A CA 1
ATOM 636 C C . GLU A 1 81 ? 12.385 4.990 -18.892 1.00 95.12 81 GLU A C 1
ATOM 638 O O . GLU A 1 81 ? 12.007 5.133 -17.729 1.00 95.12 81 GLU A O 1
ATOM 643 N N . LYS A 1 82 ? 11.615 5.374 -19.920 1.00 95.75 82 LYS A N 1
ATOM 644 C CA . LYS A 1 82 ? 10.280 5.971 -19.725 1.00 95.75 82 LYS A CA 1
ATOM 645 C C . LYS A 1 82 ? 9.334 5.034 -18.975 1.00 95.75 82 LYS A C 1
ATOM 647 O O . LYS A 1 82 ? 8.604 5.485 -18.096 1.00 95.75 82 LYS A O 1
ATOM 652 N N . LYS A 1 83 ? 9.337 3.738 -19.310 1.00 96.56 83 LYS A N 1
ATOM 653 C CA . LYS A 1 83 ? 8.508 2.735 -18.623 1.00 96.56 83 LYS A CA 1
ATOM 654 C C . LYS A 1 83 ? 8.936 2.539 -17.176 1.00 96.56 83 LYS A C 1
ATOM 656 O O . LYS A 1 83 ? 8.068 2.393 -16.325 1.00 96.56 83 LYS A O 1
ATOM 661 N N . ILE A 1 84 ? 10.238 2.534 -16.898 1.00 96.94 84 ILE A N 1
ATOM 662 C CA . ILE A 1 84 ? 10.759 2.446 -15.531 1.00 96.94 84 ILE A CA 1
ATOM 663 C C . ILE A 1 84 ? 10.269 3.646 -14.721 1.00 96.94 84 ILE A C 1
ATOM 665 O O . ILE A 1 84 ? 9.649 3.446 -13.683 1.00 96.94 84 ILE A O 1
ATOM 669 N N . ASN A 1 85 ? 10.411 4.863 -15.248 1.00 96.81 85 ASN A N 1
ATOM 670 C CA . ASN A 1 85 ? 9.947 6.075 -14.571 1.00 96.81 85 ASN A CA 1
ATOM 671 C C . ASN A 1 85 ? 8.422 6.079 -14.328 1.00 96.81 85 ASN A C 1
ATOM 673 O O . ASN A 1 85 ? 7.969 6.463 -13.249 1.00 96.81 85 ASN A O 1
ATOM 677 N N . ASP A 1 86 ? 7.615 5.624 -15.298 1.00 96.81 86 ASP A N 1
ATOM 678 C CA . ASP A 1 86 ? 6.159 5.470 -15.118 1.00 96.81 86 ASP A CA 1
ATOM 679 C C . ASP A 1 86 ? 5.830 4.450 -14.019 1.00 96.81 86 ASP A C 1
ATOM 681 O O . ASP A 1 86 ? 5.020 4.716 -13.127 1.00 96.81 86 ASP A O 1
ATOM 685 N N . LEU A 1 87 ? 6.486 3.288 -14.051 1.00 96.75 87 LEU A N 1
ATOM 686 C CA . LEU A 1 87 ? 6.281 2.235 -13.062 1.00 96.75 87 LEU A CA 1
ATOM 687 C C . LEU A 1 87 ? 6.703 2.682 -11.663 1.00 96.75 87 LEU A C 1
ATOM 689 O O . LEU A 1 87 ? 5.978 2.408 -10.710 1.00 96.75 87 LEU A O 1
ATOM 693 N N . GLU A 1 88 ? 7.820 3.392 -11.529 1.00 97.25 88 GLU A N 1
ATOM 694 C CA . GLU A 1 88 ? 8.283 3.954 -10.259 1.00 97.25 88 GLU A CA 1
ATOM 695 C C . GLU A 1 88 ? 7.300 4.991 -9.709 1.00 97.25 88 GLU A C 1
ATOM 697 O O . GLU A 1 88 ? 6.941 4.938 -8.529 1.00 97.25 88 GLU A O 1
ATOM 702 N N . SER A 1 89 ? 6.787 5.882 -10.563 1.00 96.81 89 SER A N 1
ATOM 703 C CA . SER A 1 89 ? 5.773 6.866 -10.173 1.00 96.81 89 SER A CA 1
ATOM 704 C C . SER A 1 89 ? 4.492 6.190 -9.676 1.00 96.81 89 SER A C 1
ATOM 706 O O . SER A 1 89 ? 3.973 6.517 -8.605 1.00 96.81 89 SER A O 1
ATOM 708 N N . ARG A 1 90 ? 4.012 5.179 -10.408 1.00 97.00 90 ARG A N 1
ATOM 709 C CA . ARG A 1 90 ? 2.826 4.399 -10.030 1.00 97.00 90 ARG A CA 1
ATOM 710 C C . ARG A 1 90 ? 3.046 3.587 -8.760 1.00 97.00 90 ARG A C 1
ATOM 712 O O . ARG A 1 90 ? 2.130 3.486 -7.947 1.00 97.00 90 ARG A O 1
ATOM 719 N N . LEU A 1 91 ? 4.239 3.023 -8.579 1.00 96.94 91 LEU A N 1
ATOM 720 C CA . LEU A 1 91 ? 4.603 2.280 -7.378 1.00 96.94 91 LEU A CA 1
ATOM 721 C C . LEU A 1 91 ? 4.583 3.198 -6.154 1.00 96.94 91 LEU A C 1
ATOM 723 O O . LEU A 1 91 ? 3.972 2.848 -5.148 1.00 96.94 91 LEU A O 1
ATOM 727 N N . SER A 1 92 ? 5.184 4.384 -6.261 1.00 97.12 92 SER A N 1
ATOM 728 C CA . SER A 1 92 ? 5.185 5.381 -5.189 1.00 97.12 92 SER A CA 1
ATOM 729 C C . SER A 1 92 ? 3.764 5.831 -4.830 1.00 97.12 92 SER A C 1
ATOM 731 O O . SER A 1 92 ? 3.396 5.831 -3.654 1.00 97.12 92 SER A O 1
ATOM 733 N N . ALA A 1 93 ? 2.926 6.122 -5.830 1.00 96.75 93 ALA A N 1
ATOM 734 C CA . ALA A 1 93 ? 1.530 6.493 -5.605 1.00 96.75 93 ALA A CA 1
ATOM 735 C C . ALA A 1 93 ? 0.736 5.372 -4.908 1.00 96.75 93 ALA A C 1
ATOM 737 O O . ALA A 1 93 ? 0.029 5.626 -3.931 1.00 96.75 93 ALA A O 1
ATOM 738 N N . ALA A 1 94 ? 0.895 4.124 -5.360 1.00 96.38 94 ALA A N 1
ATOM 739 C CA . ALA A 1 94 ? 0.233 2.969 -4.757 1.00 96.38 94 ALA A CA 1
ATOM 740 C C . ALA A 1 94 ? 0.704 2.705 -3.316 1.00 96.38 94 ALA A C 1
ATOM 742 O O . ALA A 1 94 ? -0.096 2.324 -2.461 1.00 96.38 94 ALA A O 1
ATOM 743 N N . GLN A 1 95 ? 1.990 2.919 -3.021 1.00 96.75 95 GLN A N 1
ATOM 744 C CA . GLN A 1 95 ? 2.539 2.788 -1.669 1.00 96.75 95 GLN A CA 1
ATOM 745 C C . GLN A 1 95 ? 1.951 3.829 -0.711 1.00 96.75 95 GLN A C 1
ATOM 747 O O . GLN A 1 95 ? 1.571 3.483 0.411 1.00 96.75 95 GLN A O 1
ATOM 752 N N . GLU A 1 96 ? 1.830 5.084 -1.147 1.00 96.69 96 GLU A N 1
ATOM 753 C CA . GLU A 1 96 ? 1.198 6.131 -0.340 1.00 96.69 96 GLU A CA 1
ATOM 754 C C . GLU A 1 96 ? -0.296 5.857 -0.126 1.00 96.69 96 GLU A C 1
ATOM 756 O O . GLU A 1 96 ? -0.791 5.968 0.999 1.00 96.69 96 GLU A O 1
ATOM 761 N N . GLU A 1 97 ? -1.016 5.399 -1.152 1.00 96.38 97 GLU A N 1
ATOM 762 C CA . GLU A 1 97 ? -2.418 5.001 -1.006 1.00 96.38 97 GLU A CA 1
ATOM 763 C C . GLU A 1 97 ? -2.583 3.834 -0.022 1.00 96.38 97 GLU A C 1
ATOM 765 O O . GLU A 1 97 ? -3.439 3.885 0.866 1.00 96.38 97 GLU A O 1
ATOM 770 N N . ALA A 1 98 ? -1.722 2.815 -0.106 1.00 95.56 98 ALA A N 1
ATOM 771 C CA . ALA A 1 98 ? -1.726 1.691 0.824 1.00 95.56 98 ALA A CA 1
ATOM 772 C C . ALA A 1 98 ? -1.478 2.152 2.268 1.00 95.56 98 ALA A C 1
ATOM 774 O O . ALA A 1 98 ? -2.180 1.732 3.190 1.00 95.56 98 ALA A O 1
ATOM 775 N N . LYS A 1 99 ? -0.526 3.065 2.477 1.00 94.31 99 LYS A N 1
ATOM 776 C CA . LYS A 1 99 ? -0.239 3.647 3.793 1.00 94.31 99 LYS A CA 1
ATOM 777 C C . LYS A 1 99 ? -1.432 4.431 4.340 1.00 94.31 99 LYS A C 1
ATOM 779 O O . LYS A 1 99 ? -1.793 4.269 5.507 1.00 94.31 99 LYS A O 1
ATOM 784 N N . LEU A 1 100 ? -2.085 5.239 3.505 1.00 95.19 100 LEU A N 1
ATOM 785 C CA . LEU A 1 100 ? -3.301 5.962 3.879 1.00 95.19 100 LEU A CA 1
ATOM 786 C C . LEU A 1 100 ? -4.447 5.005 4.225 1.00 95.19 100 LEU A C 1
ATOM 788 O O . LEU A 1 100 ? -5.154 5.233 5.208 1.00 95.19 100 LEU A O 1
ATOM 792 N N . ALA A 1 101 ? -4.622 3.931 3.456 1.00 92.94 101 ALA A N 1
ATOM 793 C CA . ALA A 1 101 ? -5.632 2.911 3.716 1.00 92.94 101 ALA A CA 1
ATOM 794 C C . ALA A 1 101 ? -5.379 2.191 5.049 1.00 92.94 101 ALA A C 1
ATOM 796 O O . ALA A 1 101 ? -6.311 2.029 5.837 1.00 92.94 101 ALA A O 1
ATOM 797 N N . ILE A 1 102 ? -4.125 1.831 5.344 1.00 91.00 102 ILE A N 1
ATOM 798 C CA . ILE A 1 102 ? -3.729 1.221 6.622 1.00 91.00 102 ILE A CA 1
ATOM 799 C C . ILE A 1 102 ? -4.025 2.167 7.788 1.00 91.00 102 ILE A C 1
ATOM 801 O O . ILE A 1 102 ? -4.620 1.745 8.780 1.00 91.00 102 ILE A O 1
ATOM 805 N N . ASN A 1 103 ? -3.668 3.448 7.663 1.00 88.00 103 ASN A N 1
ATOM 806 C CA . ASN A 1 103 ? -3.932 4.440 8.705 1.00 88.00 103 ASN A CA 1
ATOM 807 C C . ASN A 1 103 ? -5.436 4.600 8.955 1.00 88.00 103 ASN A C 1
ATOM 809 O O . ASN A 1 103 ? -5.880 4.489 10.093 1.00 88.00 103 ASN A O 1
ATOM 813 N N . LYS A 1 104 ? -6.237 4.745 7.892 1.00 90.88 104 LYS A N 1
ATOM 814 C CA . LYS A 1 104 ? -7.701 4.828 8.004 1.00 90.88 104 LYS A CA 1
ATOM 815 C C . LYS A 1 104 ? -8.307 3.572 8.623 1.00 90.88 104 LYS A C 1
ATOM 817 O O . LYS A 1 104 ? -9.200 3.680 9.458 1.00 90.88 104 LYS A O 1
ATOM 822 N N . ALA A 1 105 ? -7.838 2.386 8.234 1.00 89.00 105 ALA A N 1
ATOM 823 C CA . ALA A 1 105 ? -8.298 1.125 8.811 1.00 89.00 105 ALA A CA 1
ATOM 824 C C . ALA A 1 105 ? -7.980 1.053 10.311 1.00 89.00 105 ALA A C 1
ATOM 826 O O . ALA A 1 105 ? -8.829 0.649 11.105 1.00 89.00 105 ALA A O 1
ATOM 827 N N . ASN A 1 106 ? -6.788 1.502 10.706 1.00 85.44 106 ASN A N 1
ATOM 828 C CA . ASN A 1 106 ? -6.385 1.565 12.102 1.00 85.44 106 ASN A CA 1
ATOM 829 C C . ASN A 1 106 ? -7.222 2.574 12.905 1.00 85.44 106 ASN A C 1
ATOM 831 O O . ASN A 1 106 ? -7.677 2.251 14.000 1.00 85.44 106 ASN A O 1
ATOM 835 N N . ASP A 1 107 ? -7.485 3.760 12.358 1.00 86.00 107 ASP A N 1
ATOM 836 C CA . ASP A 1 107 ? -8.331 4.768 13.003 1.00 86.00 107 ASP A CA 1
ATOM 837 C C . ASP A 1 107 ? -9.761 4.252 13.201 1.00 86.00 107 ASP A C 1
ATOM 839 O O . ASP A 1 107 ? -10.338 4.398 14.282 1.00 86.00 107 ASP A O 1
ATOM 843 N N . ASN A 1 108 ? -10.313 3.571 12.194 1.00 87.00 108 ASN A N 1
ATOM 844 C CA . ASN A 1 108 ? -11.630 2.947 12.291 1.00 87.00 108 ASN A CA 1
ATOM 845 C C . ASN A 1 108 ? -11.666 1.848 13.358 1.00 87.00 108 ASN A C 1
ATOM 847 O O . ASN A 1 108 ? -12.639 1.741 14.108 1.00 87.00 108 ASN A O 1
ATOM 851 N N . GLU A 1 109 ? -10.606 1.045 13.457 1.00 86.31 109 GLU A N 1
ATOM 852 C CA . GLU A 1 109 ? -10.516 -0.021 14.452 1.00 86.31 109 GLU A CA 1
ATOM 853 C C . GLU A 1 109 ? -10.354 0.530 15.874 1.00 86.31 109 GLU A C 1
ATOM 855 O O . GLU A 1 109 ? -10.980 0.041 16.819 1.00 86.31 109 GLU A O 1
ATOM 860 N N . GLN A 1 110 ? -9.565 1.593 16.044 1.00 80.75 110 GLN A N 1
ATOM 861 C CA . GLN A 1 110 ? -9.463 2.310 17.313 1.00 80.75 110 GLN A CA 1
ATOM 862 C C . GLN A 1 110 ? -10.806 2.926 17.711 1.00 80.75 110 GLN A C 1
ATOM 864 O O . GLN A 1 110 ? -11.216 2.824 18.872 1.00 80.75 110 GLN A O 1
ATOM 869 N N . TYR A 1 111 ? -11.524 3.515 16.752 1.00 84.81 111 TYR A N 1
ATOM 870 C CA . TYR A 1 111 ? -12.838 4.101 16.985 1.00 84.81 111 TYR A CA 1
ATOM 871 C C . TYR A 1 111 ? -13.872 3.039 17.386 1.00 84.81 111 TYR A C 1
ATOM 873 O O . TYR A 1 111 ? -14.564 3.200 18.394 1.00 84.81 111 TYR A O 1
ATOM 881 N N . SER A 1 112 ? -13.928 1.912 16.669 1.00 85.75 112 SER A N 1
ATOM 882 C CA . SER A 1 112 ? -14.868 0.817 16.946 1.00 85.75 112 SER A CA 1
ATOM 883 C C . SER A 1 112 ? -14.607 0.145 18.301 1.00 85.75 112 SER A C 1
ATOM 885 O O . SER A 1 112 ? -15.543 -0.281 18.987 1.00 85.75 112 SER A O 1
ATOM 887 N N . ARG A 1 113 ? -13.341 0.098 18.737 1.00 83.81 113 ARG A N 1
ATOM 888 C CA . ARG A 1 113 ? -12.912 -0.514 20.006 1.00 83.81 113 ARG A CA 1
ATOM 889 C C . ARG A 1 113 ? -12.790 0.458 21.169 1.00 83.81 113 ARG A C 1
ATOM 891 O O . ARG A 1 113 ? -12.502 0.028 22.291 1.00 83.81 113 ARG A O 1
ATOM 898 N N . LYS A 1 114 ? -13.053 1.747 20.950 1.00 84.50 114 LYS A N 1
ATOM 899 C CA . LYS A 1 114 ? -12.926 2.802 21.964 1.00 84.50 114 LYS A CA 1
ATOM 900 C C . LYS A 1 114 ? -13.662 2.475 23.262 1.00 84.50 114 LYS A C 1
ATOM 902 O O . LYS A 1 114 ? -13.166 2.816 24.334 1.00 84.50 114 LYS A O 1
ATOM 907 N N . TYR A 1 115 ? -14.783 1.764 23.190 1.00 89.44 115 TYR A N 1
ATOM 908 C CA . TYR A 1 115 ? -15.608 1.406 24.348 1.00 89.44 115 TYR A CA 1
ATOM 909 C C . TYR A 1 115 ? -15.464 -0.050 24.801 1.00 89.44 115 TYR A C 1
ATOM 911 O O . TYR A 1 115 ? -16.195 -0.487 25.686 1.00 89.44 115 TYR A O 1
ATOM 919 N N . ASN A 1 116 ? -14.514 -0.793 24.235 1.00 90.12 116 ASN A N 1
ATOM 920 C CA . ASN A 1 116 ? -14.338 -2.210 24.523 1.00 90.12 116 ASN A CA 1
ATOM 921 C C . ASN A 1 116 ? -13.252 -2.432 25.589 1.00 90.12 116 ASN A C 1
ATOM 923 O O . ASN A 1 116 ? -12.203 -1.778 25.562 1.00 90.12 116 ASN A O 1
ATOM 927 N N . LEU A 1 117 ? -13.484 -3.380 26.503 1.00 88.88 117 LEU A N 1
ATOM 928 C CA . LEU A 1 117 ? -12.503 -3.916 27.456 1.00 88.88 117 LEU A CA 1
ATOM 929 C C . LEU A 1 117 ? -12.528 -5.447 27.463 1.00 88.88 117 LEU A C 1
ATOM 931 O O . LEU A 1 117 ? -13.572 -6.067 27.251 1.00 88.88 117 LEU A O 1
ATOM 935 N N . ARG A 1 118 ? -11.371 -6.055 27.745 1.00 89.12 118 ARG A N 1
ATOM 936 C CA . ARG A 1 118 ? -11.219 -7.507 27.893 1.00 89.12 118 ARG A CA 1
ATOM 937 C C . ARG A 1 118 ? -10.953 -7.888 29.337 1.00 89.12 118 ARG A C 1
ATOM 939 O O . ARG A 1 118 ? -9.985 -7.418 29.925 1.00 89.12 118 ARG A O 1
ATOM 946 N N . PHE A 1 119 ? -11.747 -8.808 29.868 1.00 87.31 119 PHE A N 1
ATOM 947 C CA . PHE A 1 119 ? -11.569 -9.363 31.207 1.00 87.31 119 PHE A CA 1
ATOM 948 C C . PHE A 1 119 ? -11.065 -10.808 31.112 1.00 87.31 119 PHE A C 1
ATOM 950 O O . PHE A 1 119 ? -11.731 -11.661 30.518 1.00 87.31 119 PHE A O 1
ATOM 957 N N . ILE A 1 120 ? -9.880 -11.085 31.669 1.00 86.31 120 ILE A N 1
ATOM 958 C CA . ILE A 1 120 ? -9.195 -12.384 31.571 1.00 86.31 120 ILE A CA 1
ATOM 959 C C . ILE A 1 120 ? -9.058 -13.037 32.942 1.00 86.31 120 ILE A C 1
ATOM 961 O O . ILE A 1 120 ? -8.397 -12.482 33.811 1.00 86.31 120 ILE A O 1
ATOM 965 N N . GLY A 1 121 ? -9.586 -14.257 33.082 1.00 82.94 121 GLY A N 1
ATOM 966 C CA . GLY A 1 121 ? -9.464 -15.066 34.303 1.00 82.94 121 GLY A CA 1
ATOM 967 C C . GLY A 1 121 ? -10.756 -15.202 35.115 1.00 82.94 121 GLY A C 1
ATOM 968 O O . GLY A 1 121 ? -10.705 -15.682 36.237 1.00 82.94 121 GLY A O 1
ATOM 969 N N . ILE A 1 122 ? -11.907 -14.759 34.590 1.00 85.81 122 ILE A N 1
ATOM 970 C CA . ILE A 1 122 ? -13.216 -14.977 35.234 1.00 85.81 122 ILE A CA 1
ATOM 971 C C . ILE A 1 122 ? -13.670 -16.388 34.895 1.00 85.81 122 ILE A C 1
ATOM 973 O O . ILE A 1 122 ? -13.936 -16.637 33.724 1.00 85.81 122 ILE A O 1
ATOM 977 N N . GLU A 1 123 ? -13.763 -17.285 35.871 1.00 86.69 123 GLU A N 1
ATOM 978 C CA . GLU A 1 123 ? -14.192 -18.678 35.672 1.00 86.69 123 GLU A CA 1
ATOM 979 C C . GLU A 1 123 ? -15.456 -18.790 34.808 1.00 86.69 123 GLU A C 1
ATOM 981 O O . GLU A 1 123 ? -16.352 -17.949 34.887 1.00 86.69 123 GLU A O 1
ATOM 986 N N . GLU A 1 124 ? -15.501 -19.800 33.937 1.00 86.81 124 GLU A N 1
ATOM 987 C CA . GLU A 1 124 ? -16.655 -20.046 33.068 1.00 86.81 124 GLU A CA 1
ATOM 988 C C . GLU A 1 124 ? -17.693 -20.891 33.800 1.00 86.81 124 GLU A C 1
ATOM 990 O O . GLU A 1 124 ? -17.389 -21.988 34.269 1.00 86.81 124 GLU A O 1
ATOM 995 N N . LYS A 1 125 ? -18.934 -20.406 33.845 1.00 84.81 125 LYS A N 1
ATOM 996 C CA . LYS A 1 125 ? -20.081 -21.182 34.322 1.00 84.81 125 LYS A CA 1
ATOM 997 C C . LYS A 1 125 ? -20.990 -21.559 33.152 1.00 84.81 125 LYS A C 1
ATOM 999 O O . LYS A 1 125 ? -21.060 -20.862 32.138 1.00 84.81 125 LYS A O 1
ATOM 1004 N N . LYS A 1 126 ? -21.675 -22.699 33.276 1.00 81.06 126 LYS A N 1
ATOM 1005 C CA . LYS A 1 126 ? -22.708 -23.105 32.316 1.00 81.06 126 LYS A CA 1
ATOM 1006 C C . LYS A 1 126 ? -23.889 -22.133 32.435 1.00 81.06 126 LYS A C 1
ATOM 1008 O O . LYS A 1 126 ? -24.272 -21.801 33.551 1.00 81.06 126 LYS A O 1
ATOM 1013 N N . ASP A 1 127 ? -24.407 -21.674 31.295 1.00 83.81 127 ASP A N 1
ATOM 1014 C CA . ASP A 1 127 ? -25.539 -20.738 31.198 1.00 83.81 127 ASP A CA 1
ATOM 1015 C C . ASP A 1 127 ? -25.334 -19.421 31.977 1.00 83.81 127 ASP A C 1
ATOM 1017 O O . ASP A 1 127 ? -26.219 -18.922 32.665 1.00 83.81 127 ASP A O 1
ATOM 1021 N N . GLU A 1 128 ? -24.131 -18.846 31.878 1.00 87.19 128 GLU A N 1
ATOM 1022 C CA . GLU A 1 128 ? -23.774 -17.612 32.583 1.00 87.19 128 GLU A CA 1
ATOM 1023 C C . GLU A 1 128 ? -24.274 -16.332 31.888 1.00 87.19 128 GLU A C 1
ATOM 1025 O O . GLU A 1 128 ? -24.120 -16.152 30.676 1.00 87.19 128 GLU A O 1
ATOM 1030 N N . ASN A 1 129 ? -24.777 -15.376 32.676 1.00 91.44 129 ASN A N 1
ATOM 1031 C CA . ASN A 1 129 ? -24.999 -14.011 32.210 1.00 91.44 129 ASN A CA 1
ATOM 1032 C C . ASN A 1 129 ? -23.699 -13.200 32.346 1.00 91.44 129 ASN A C 1
ATOM 1034 O O . ASN A 1 129 ? -23.327 -12.746 33.430 1.00 91.44 129 ASN A O 1
ATOM 1038 N N . CYS A 1 130 ? -23.000 -13.005 31.224 1.00 91.88 130 CYS A N 1
ATOM 1039 C CA . CYS A 1 130 ? -21.735 -12.268 31.189 1.00 91.88 130 CYS A CA 1
ATOM 1040 C C . CYS A 1 130 ? -21.864 -10.827 31.711 1.00 91.88 130 CYS A C 1
ATOM 1042 O O . CYS A 1 130 ? -20.911 -10.309 32.288 1.00 91.88 130 CYS A O 1
ATOM 1044 N N . THR A 1 131 ? -23.015 -10.174 31.527 1.00 93.50 131 THR A N 1
ATOM 1045 C CA . THR A 1 131 ? -23.231 -8.798 31.998 1.00 93.50 1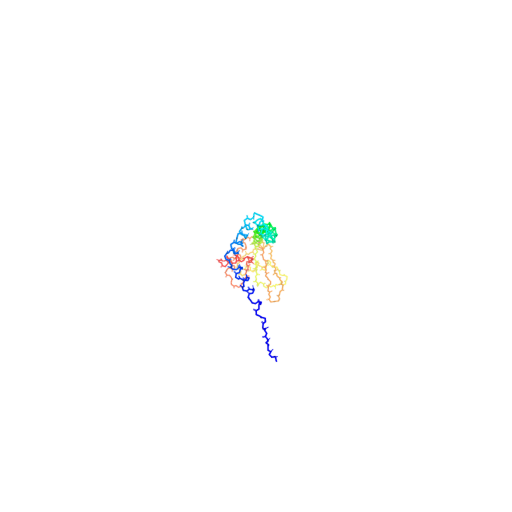31 THR A CA 1
ATOM 1046 C C . THR A 1 131 ? -23.272 -8.749 33.522 1.00 93.50 131 THR A C 1
ATOM 1048 O O . THR A 1 131 ? -22.554 -7.958 34.131 1.00 93.50 131 THR A O 1
ATOM 1051 N N . GLU A 1 132 ? -24.051 -9.631 34.148 1.00 92.44 132 GLU A N 1
ATOM 1052 C CA . GLU A 1 132 ? -24.150 -9.721 35.611 1.00 92.44 132 GLU A CA 1
ATOM 1053 C C . GLU A 1 132 ? -22.817 -10.111 36.248 1.00 92.44 132 GLU A C 1
ATOM 1055 O O . GLU A 1 132 ? -22.415 -9.508 37.242 1.00 92.44 132 GLU A O 1
ATOM 1060 N N . LEU A 1 133 ? -22.088 -11.052 35.636 1.00 91.62 133 LEU A N 1
ATOM 1061 C CA . LEU A 1 133 ? -20.750 -11.435 36.088 1.00 91.62 133 LEU A CA 1
ATOM 1062 C C . LEU A 1 133 ? -19.789 -10.247 36.127 1.00 91.62 133 LEU A C 1
ATOM 1064 O O . LEU A 1 133 ? -19.025 -10.108 37.078 1.00 91.62 133 LEU A O 1
ATOM 1068 N N . ILE A 1 134 ? -19.824 -9.380 35.113 1.00 91.31 134 ILE A N 1
ATOM 1069 C CA . ILE A 1 134 ? -18.960 -8.198 35.060 1.00 91.31 134 ILE A CA 1
ATOM 1070 C C . ILE A 1 134 ? -19.388 -7.153 36.087 1.00 91.31 134 ILE A C 1
ATOM 1072 O O . ILE A 1 134 ? -18.527 -6.568 36.738 1.00 91.31 134 ILE A O 1
ATOM 1076 N N . VAL A 1 135 ? -20.690 -6.943 36.286 1.00 92.88 135 VAL A N 1
ATOM 1077 C CA . VAL A 1 135 ? -21.196 -6.025 37.319 1.00 92.88 135 VAL A CA 1
ATOM 1078 C C . VAL A 1 135 ? -20.789 -6.498 38.717 1.00 92.88 135 VAL A C 1
ATOM 1080 O O . VAL A 1 135 ? -20.259 -5.706 39.500 1.00 92.88 135 VAL A O 1
ATOM 1083 N N . ALA A 1 136 ? -20.966 -7.789 39.014 1.00 90.94 136 ALA A N 1
ATOM 1084 C CA . ALA A 1 136 ? -20.530 -8.396 40.270 1.00 90.94 136 ALA A CA 1
ATOM 1085 C C . ALA A 1 136 ? -19.010 -8.283 40.438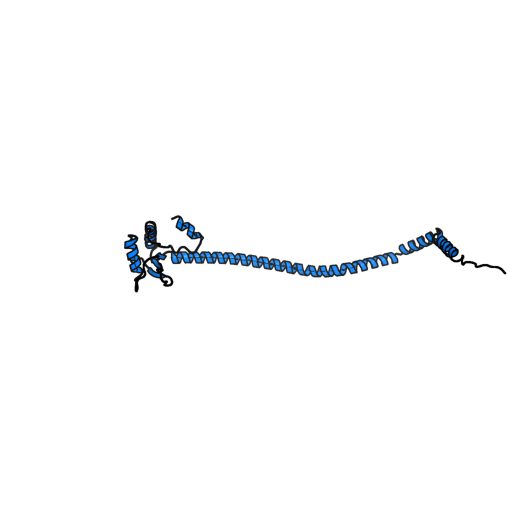 1.00 90.94 136 ALA A C 1
ATOM 1087 O O . ALA A 1 136 ? -18.535 -7.816 41.470 1.00 90.94 136 ALA A O 1
ATOM 1088 N N . PHE A 1 137 ? -18.244 -8.592 39.389 1.00 89.25 137 PHE A N 1
ATOM 1089 C CA . PHE A 1 137 ? -16.789 -8.466 39.393 1.00 89.25 137 PHE A CA 1
ATOM 1090 C C . PHE A 1 137 ? -16.329 -7.029 39.680 1.00 89.25 137 PHE A C 1
ATOM 1092 O O . PHE A 1 137 ? -15.461 -6.805 40.524 1.00 89.25 137 PHE A O 1
ATOM 1099 N N . CYS A 1 138 ? -16.921 -6.042 39.009 1.00 89.00 138 CYS A N 1
ATOM 1100 C CA . CYS A 1 138 ? -16.635 -4.629 39.228 1.00 89.00 138 CYS A CA 1
ATOM 1101 C C . CYS A 1 138 ? -16.929 -4.207 40.675 1.00 89.00 138 CYS A C 1
ATOM 1103 O O . CYS A 1 138 ? -16.121 -3.504 41.282 1.00 89.00 138 CYS A O 1
ATOM 1105 N N . LYS A 1 139 ? -18.029 -4.685 41.259 1.00 90.31 139 LYS A N 1
ATOM 1106 C CA . LYS A 1 139 ? -18.396 -4.370 42.641 1.00 90.31 139 LYS A CA 1
ATOM 1107 C C . LYS A 1 139 ? -17.482 -5.054 43.660 1.00 90.31 139 LYS A C 1
ATOM 1109 O O . LYS A 1 139 ? -16.995 -4.398 44.571 1.00 90.31 139 LYS A O 1
ATOM 1114 N N . GLU A 1 140 ? -17.231 -6.349 43.500 1.00 87.88 140 GLU A N 1
ATOM 1115 C CA . GLU A 1 140 ? -16.507 -7.171 44.478 1.00 87.88 140 GLU A CA 1
ATOM 1116 C C . GLU A 1 140 ? -14.990 -7.000 44.414 1.00 87.88 140 GLU A C 1
ATOM 1118 O O . GLU A 1 140 ? -14.323 -6.995 45.446 1.00 87.88 140 GLU A O 1
ATOM 1123 N N . LYS A 1 141 ? -14.424 -6.911 43.206 1.00 84.06 141 LYS A N 1
ATOM 1124 C CA . LYS A 1 141 ? -12.966 -6.894 43.008 1.00 84.06 141 LYS A CA 1
ATOM 1125 C C . LYS A 1 141 ? -12.418 -5.494 42.802 1.00 84.06 141 LYS A C 1
ATOM 1127 O O . LYS A 1 141 ? -11.319 -5.204 43.263 1.00 84.06 141 LYS A O 1
ATOM 1132 N N . LEU A 1 142 ? -13.165 -4.636 42.110 1.00 83.25 142 LEU A N 1
ATOM 1133 C CA . LEU A 1 142 ? -12.744 -3.261 41.846 1.00 83.25 142 LEU A CA 1
ATOM 1134 C C . LEU A 1 142 ? -13.364 -2.263 42.840 1.00 83.25 142 LEU A C 1
ATOM 1136 O O . LEU A 1 142 ? -12.842 -1.165 42.974 1.00 83.25 142 LEU A O 1
ATOM 1140 N N . GLY A 1 143 ? -14.425 -2.620 43.570 1.00 84.75 143 GLY A N 1
ATOM 1141 C CA . GLY A 1 143 ? -15.089 -1.698 44.500 1.00 84.75 143 GLY A CA 1
ATOM 1142 C C . GLY A 1 143 ? -15.870 -0.581 43.802 1.00 84.75 143 GLY A C 1
ATOM 1143 O O . GLY A 1 143 ? -16.171 0.436 44.420 1.00 84.75 143 GLY A O 1
ATOM 1144 N N . ILE A 1 144 ? -16.193 -0.746 42.515 1.00 87.38 144 ILE A N 1
ATOM 1145 C CA . ILE A 1 144 ? -16.929 0.240 41.715 1.00 87.38 144 ILE A CA 1
ATOM 1146 C C . ILE A 1 144 ? -18.324 -0.278 41.380 1.00 87.38 144 ILE A C 1
ATOM 1148 O O . ILE A 1 144 ? -18.517 -1.443 41.031 1.00 87.38 144 ILE A O 1
ATOM 1152 N N . VAL A 1 145 ? -19.312 0.611 41.441 1.00 88.62 145 VAL A N 1
ATOM 1153 C CA . VAL A 1 145 ? -20.686 0.291 41.049 1.00 88.62 145 VAL A CA 1
ATOM 1154 C C . VAL A 1 145 ? -20.874 0.680 39.588 1.00 88.62 145 VAL A C 1
ATOM 1156 O O . VAL A 1 145 ? -20.980 1.858 39.256 1.00 88.62 145 VAL A O 1
ATOM 1159 N N . VAL A 1 146 ? -20.904 -0.322 38.710 1.00 88.88 146 VAL A N 1
ATOM 1160 C CA . VAL A 1 146 ? -21.247 -0.146 37.295 1.00 88.88 146 VAL A CA 1
ATOM 1161 C C . VAL A 1 146 ? -22.659 -0.686 37.088 1.00 88.88 146 VAL A C 1
ATOM 1163 O O . VAL A 1 146 ? -22.878 -1.874 37.323 1.00 88.88 146 VAL A O 1
ATOM 1166 N N . PRO A 1 147 ? -23.633 0.141 36.680 1.00 90.12 147 PRO A N 1
ATOM 1167 C CA . PRO A 1 147 ? -24.982 -0.348 36.445 1.00 90.12 147 PRO A CA 1
ATOM 1168 C C . PRO A 1 147 ? -25.022 -1.193 35.164 1.00 90.12 147 PRO A C 1
ATOM 1170 O O . PRO A 1 147 ? -24.292 -0.926 34.208 1.00 90.12 147 PRO A O 1
ATOM 1173 N N . ALA A 1 148 ? -25.888 -2.208 35.122 1.00 90.44 148 ALA A N 1
ATOM 1174 C CA . ALA A 1 148 ? -25.977 -3.122 33.979 1.00 90.44 148 ALA A CA 1
ATOM 1175 C C . ALA A 1 148 ? -26.318 -2.401 32.659 1.00 90.44 148 ALA A C 1
ATOM 1177 O O . ALA A 1 148 ? -25.834 -2.795 31.605 1.00 90.44 148 ALA A O 1
ATOM 1178 N N . ASN A 1 149 ? -27.073 -1.299 32.718 1.00 92.50 149 ASN A N 1
ATOM 1179 C CA . ASN A 1 149 ? -27.410 -0.465 31.557 1.00 92.50 149 ASN A CA 1
ATOM 1180 C C . ASN A 1 149 ? -26.221 0.333 30.984 1.00 92.50 149 ASN A C 1
ATOM 1182 O O . ASN A 1 149 ? -26.319 0.868 29.884 1.00 92.50 149 ASN A O 1
ATOM 1186 N N . ALA A 1 150 ? -25.099 0.429 31.706 1.00 91.62 150 ALA A N 1
ATOM 1187 C CA . ALA A 1 150 ? -23.871 1.024 31.186 1.00 91.62 150 ALA A CA 1
ATOM 1188 C C . ALA A 1 150 ? -23.091 0.053 30.284 1.00 91.62 150 ALA A C 1
ATOM 1190 O O . ALA A 1 150 ? -22.121 0.465 29.641 1.00 91.62 150 ALA A O 1
ATOM 1191 N N . ILE A 1 151 ? -23.497 -1.218 30.235 1.00 94.19 151 ILE A N 1
ATOM 1192 C CA . ILE A 1 151 ? -22.929 -2.258 29.382 1.00 94.19 151 ILE A CA 1
ATOM 1193 C C . ILE A 1 151 ? -23.884 -2.471 28.205 1.00 94.19 151 ILE A C 1
ATOM 1195 O O . ILE A 1 151 ? -25.038 -2.832 28.395 1.00 94.19 151 ILE A O 1
ATOM 1199 N N . ASP A 1 152 ? -23.385 -2.258 26.988 1.00 93.38 152 ASP A N 1
ATOM 1200 C CA . ASP A 1 152 ? -24.117 -2.545 25.748 1.00 93.38 152 ASP A CA 1
ATOM 1201 C C . ASP A 1 152 ? -24.180 -4.063 25.534 1.00 93.38 152 ASP A C 1
ATOM 1203 O O . ASP A 1 152 ? -25.240 -4.676 25.433 1.00 93.38 152 ASP A O 1
ATOM 1207 N N . ARG A 1 153 ? -23.002 -4.700 25.500 1.00 92.44 153 ARG A N 1
ATOM 1208 C CA . ARG A 1 153 ? -22.860 -6.138 25.252 1.00 92.44 153 ARG A CA 1
ATOM 1209 C C . ARG A 1 153 ? -21.681 -6.706 26.023 1.00 92.44 153 ARG A C 1
ATOM 1211 O O . ARG A 1 153 ? -20.583 -6.154 25.971 1.00 92.44 153 ARG A O 1
ATOM 1218 N N . ALA A 1 154 ? -21.881 -7.859 26.650 1.00 94.25 154 ALA A N 1
ATOM 1219 C CA . ALA A 1 154 ? -20.823 -8.660 27.251 1.00 94.25 154 ALA A CA 1
ATOM 1220 C C . ALA A 1 154 ? -20.947 -10.109 26.776 1.00 94.25 154 ALA A C 1
ATOM 1222 O O . ALA A 1 154 ? -22.027 -10.691 26.833 1.00 94.25 154 ALA A O 1
ATOM 1223 N N . HIS A 1 155 ? -19.855 -10.690 26.284 1.00 92.50 155 HIS A N 1
ATOM 1224 C CA . HIS A 1 155 ? -19.845 -12.081 25.828 1.00 92.50 155 HIS A CA 1
ATOM 1225 C C . HIS A 1 155 ? -18.443 -12.689 25.894 1.00 92.50 155 HIS A C 1
ATOM 1227 O O . HIS A 1 155 ? -17.430 -11.986 25.838 1.00 92.50 155 HIS A O 1
ATOM 1233 N N . ARG A 1 156 ? -18.377 -14.020 25.991 1.00 91.31 156 ARG A N 1
ATOM 1234 C CA . ARG A 1 156 ? -17.118 -14.769 25.904 1.00 91.31 156 ARG A CA 1
ATOM 1235 C C . ARG A 1 156 ? -16.597 -14.772 24.471 1.00 91.31 156 ARG A C 1
ATOM 1237 O O . ARG A 1 156 ? -17.340 -15.061 23.536 1.00 91.31 156 ARG A O 1
ATOM 1244 N N . VAL A 1 157 ? -15.302 -14.521 24.312 1.00 89.94 157 VAL A N 1
ATOM 1245 C CA . VAL A 1 157 ? -14.609 -14.515 23.020 1.00 89.94 157 VAL A CA 1
ATOM 1246 C C . VAL A 1 157 ? -13.496 -15.558 23.019 1.00 89.94 157 VAL A C 1
ATOM 1248 O O . VAL A 1 157 ? -12.728 -15.666 23.975 1.00 89.94 157 VAL A O 1
ATOM 1251 N N . GLY A 1 158 ? -13.389 -16.296 21.913 1.00 87.12 158 GLY A N 1
ATOM 1252 C CA . GLY A 1 158 ? -12.374 -17.327 21.691 1.00 87.12 158 GLY A CA 1
ATOM 1253 C C . GLY A 1 158 ? -12.931 -18.753 21.720 1.00 87.12 158 GLY A C 1
ATOM 1254 O O . GLY A 1 158 ? -14.080 -18.991 22.099 1.00 87.12 158 GLY A O 1
ATOM 1255 N N . LYS A 1 159 ? -12.095 -19.708 21.299 1.00 85.00 159 LYS A N 1
ATOM 1256 C CA . LYS A 1 159 ? -12.406 -21.144 21.341 1.00 85.00 159 LYS A CA 1
ATOM 1257 C C . LYS A 1 159 ? -12.329 -21.654 22.783 1.00 85.00 159 LYS A C 1
ATOM 1259 O O . LYS A 1 159 ? -11.477 -21.201 23.546 1.00 85.00 159 LYS A O 1
ATOM 1264 N N . LYS A 1 160 ? -13.218 -22.582 23.150 1.00 82.62 160 LYS A N 1
ATOM 1265 C CA . LYS A 1 160 ? -13.124 -23.302 24.429 1.00 82.62 160 LYS A CA 1
ATOM 1266 C C . LYS A 1 160 ? -11.898 -24.216 24.380 1.00 82.62 160 LYS A C 1
ATOM 1268 O O . LYS A 1 160 ? -11.710 -24.909 23.385 1.00 82.62 160 LYS A O 1
ATOM 1273 N N . SER A 1 161 ? -11.077 -24.185 25.423 1.00 80.00 161 SER A N 1
ATOM 1274 C CA . SER A 1 161 ? -9.898 -25.040 25.570 1.00 80.00 161 SER A CA 1
ATOM 1275 C C . SER A 1 161 ? -9.825 -25.535 27.004 1.00 80.00 161 SER A C 1
ATOM 1277 O O . SER A 1 161 ? -10.066 -24.764 27.934 1.00 80.00 161 SER A O 1
ATOM 1279 N N . GLU A 1 162 ? -9.459 -26.799 27.184 1.00 77.06 162 GLU A N 1
ATOM 1280 C CA . GLU A 1 162 ? -9.188 -27.347 28.510 1.00 77.06 162 GLU A CA 1
ATOM 1281 C C . GLU A 1 162 ? -8.026 -26.578 29.157 1.00 77.06 162 GLU A C 1
ATOM 1283 O O . GLU A 1 162 ? -7.048 -26.227 28.495 1.00 77.06 162 GLU A O 1
ATOM 1288 N N . GLY A 1 163 ? -8.183 -26.220 30.433 1.00 76.94 163 GLY A N 1
ATOM 1289 C CA . GLY A 1 163 ? -7.185 -25.470 31.201 1.00 76.94 163 GLY A CA 1
ATOM 1290 C C . GLY A 1 163 ? -7.108 -23.960 30.932 1.00 76.94 163 GLY A C 1
ATOM 1291 O O . GLY A 1 163 ? -6.331 -23.282 31.603 1.00 76.94 163 GLY A O 1
ATOM 1292 N N . LYS A 1 164 ? -7.899 -23.395 30.002 1.00 81.69 164 LYS A N 1
ATOM 1293 C CA . LYS A 1 164 ? -7.895 -21.945 29.734 1.00 81.69 164 LYS A CA 1
ATOM 1294 C C . LYS A 1 164 ? -9.292 -21.337 29.693 1.00 81.69 164 LYS A C 1
ATOM 1296 O O . LYS A 1 164 ? -10.092 -21.605 28.803 1.00 81.69 164 LYS A O 1
ATOM 1301 N N . THR A 1 165 ? -9.513 -20.397 30.600 1.00 85.81 165 THR A N 1
ATOM 1302 C CA . THR A 1 165 ? -10.717 -19.572 30.677 1.00 85.81 165 THR A CA 1
ATOM 1303 C C . THR A 1 165 ? -10.782 -18.560 29.527 1.00 85.81 165 THR A C 1
ATOM 1305 O O . THR A 1 165 ? -9.857 -17.759 29.339 1.00 85.81 165 THR A O 1
ATOM 1308 N N . ARG A 1 166 ? -11.882 -18.542 28.765 1.00 89.00 166 ARG A N 1
ATOM 1309 C CA . ARG A 1 166 ? -12.109 -17.564 27.691 1.00 89.00 166 ARG A CA 1
ATOM 1310 C C . ARG A 1 166 ? -12.272 -16.157 28.247 1.00 89.00 166 ARG A C 1
ATOM 1312 O O . ARG A 1 166 ? -12.832 -15.929 29.316 1.00 89.00 166 ARG A O 1
ATOM 1319 N N . THR A 1 167 ? -11.812 -15.182 27.477 1.00 90.12 167 THR A N 1
ATOM 1320 C CA . THR A 1 167 ? -11.926 -13.762 27.822 1.00 90.12 167 THR A CA 1
ATOM 1321 C C . THR A 1 167 ? -13.367 -13.286 27.669 1.00 90.12 167 THR A C 1
ATOM 1323 O O . THR A 1 167 ? -14.020 -13.646 26.691 1.00 90.12 167 THR A O 1
ATOM 1326 N N . ILE A 1 168 ? -13.851 -12.440 28.579 1.00 91.19 168 ILE A N 1
ATOM 1327 C CA . ILE A 1 168 ? -15.097 -11.689 28.363 1.00 91.19 168 ILE A CA 1
ATOM 1328 C C . ILE A 1 168 ? -14.745 -10.384 27.651 1.00 91.19 168 ILE A C 1
ATOM 1330 O O . ILE A 1 168 ? -13.941 -9.597 28.157 1.00 91.19 168 ILE A O 1
ATOM 1334 N N . LEU A 1 169 ? -15.327 -10.163 26.475 1.00 92.06 169 LEU A N 1
ATOM 1335 C CA . LEU A 1 169 ? -15.298 -8.877 25.789 1.00 92.06 169 LEU A CA 1
ATOM 1336 C C . LEU A 1 169 ? -16.540 -8.087 26.194 1.00 92.06 169 LEU A C 1
ATOM 1338 O O . LEU A 1 169 ? -17.664 -8.553 26.006 1.00 92.06 169 LEU A O 1
ATOM 1342 N N . VAL A 1 170 ? -16.317 -6.898 26.741 1.00 93.38 170 VAL A N 1
ATOM 1343 C CA . VAL A 1 170 ? -17.370 -6.005 27.227 1.00 93.38 170 VAL A CA 1
ATOM 1344 C C . VAL A 1 170 ? -17.312 -4.711 26.441 1.00 93.38 170 VAL A C 1
ATOM 1346 O O . VAL A 1 170 ? -16.261 -4.073 26.395 1.00 93.38 170 VAL A O 1
ATOM 1349 N N . LYS A 1 171 ? -18.439 -4.318 25.854 1.00 93.75 171 LYS A N 1
ATOM 1350 C CA . LYS A 1 171 ? -18.647 -3.004 25.252 1.00 93.75 171 LYS A CA 1
ATOM 1351 C C . LYS A 1 171 ? -19.476 -2.150 26.202 1.00 93.75 171 LYS A C 1
ATOM 1353 O O . LYS A 1 171 ? -20.589 -2.528 26.563 1.00 93.75 171 LYS A O 1
ATOM 1358 N N . PHE A 1 172 ? -18.934 -1.006 26.596 1.00 93.00 172 PHE A N 1
ATOM 1359 C CA . PHE A 1 172 ? -19.641 -0.017 27.405 1.00 93.00 172 PHE A CA 1
ATOM 1360 C C . PHE A 1 172 ? -20.420 0.953 26.515 1.00 93.00 172 PHE A C 1
ATOM 1362 O O . PHE A 1 172 ? -20.024 1.226 25.385 1.00 93.00 172 PHE A O 1
ATOM 1369 N N . MET A 1 173 ? -21.505 1.509 27.046 1.00 92.31 173 MET A N 1
ATOM 1370 C CA . MET A 1 173 ? -22.268 2.570 26.381 1.00 92.31 173 MET A CA 1
ATOM 1371 C C . MET A 1 173 ? -21.512 3.903 26.410 1.00 92.31 173 MET A C 1
ATOM 1373 O O . MET A 1 173 ? -21.486 4.638 25.427 1.00 92.31 173 MET A O 1
ATOM 1377 N N . ASN A 1 174 ? -20.852 4.192 27.537 1.00 89.81 174 ASN A N 1
ATOM 1378 C CA . ASN A 1 174 ? -20.242 5.490 27.814 1.00 89.81 174 ASN A CA 1
ATOM 1379 C C . ASN A 1 174 ? -18.740 5.370 28.091 1.00 89.81 174 ASN A C 1
ATOM 1381 O O . ASN A 1 174 ? -18.267 4.412 28.707 1.00 89.81 174 ASN A O 1
ATOM 1385 N N . TYR A 1 175 ? -17.990 6.407 27.706 1.00 85.75 175 TYR A N 1
ATOM 1386 C CA . TYR A 1 175 ? -16.542 6.468 27.937 1.00 85.75 175 TYR A CA 1
ATOM 1387 C C . TYR A 1 175 ? -16.219 6.534 29.432 1.00 85.75 175 TYR A C 1
ATOM 1389 O O . TYR A 1 175 ? -15.299 5.866 29.892 1.00 85.75 175 TYR A O 1
ATOM 1397 N N . ASN A 1 176 ? -17.022 7.275 30.198 1.00 87.38 176 ASN A N 1
ATOM 1398 C CA . ASN A 1 176 ? -16.825 7.453 31.636 1.00 87.38 176 ASN A CA 1
ATOM 1399 C C . ASN A 1 176 ? -16.888 6.117 32.388 1.00 87.38 176 ASN A C 1
ATOM 1401 O O . ASN A 1 176 ? -16.032 5.845 33.221 1.00 87.38 176 ASN A O 1
ATOM 1405 N N . SER A 1 177 ? -17.841 5.242 32.046 1.00 87.38 177 SER A N 1
ATOM 1406 C CA . SER A 1 177 ? -17.963 3.913 32.661 1.00 87.38 177 SER A CA 1
ATOM 1407 C C . SER A 1 177 ? -16.731 3.051 32.393 1.00 87.38 177 SER A C 1
ATOM 1409 O O . SER A 1 177 ? -16.195 2.446 33.319 1.00 87.38 177 SER A O 1
ATOM 1411 N N . LYS A 1 178 ? -16.227 3.058 31.151 1.00 87.12 178 LYS A N 1
ATOM 1412 C CA . LYS A 1 178 ? -14.953 2.412 30.812 1.00 87.12 178 LYS A CA 1
ATOM 1413 C C . LYS A 1 178 ? -13.807 3.012 31.635 1.00 87.12 178 LYS A C 1
ATOM 1415 O O . LYS A 1 178 ? -13.046 2.267 32.240 1.00 87.12 178 LYS A O 1
ATOM 1420 N N . LEU A 1 179 ? -13.684 4.338 31.671 1.00 85.62 179 LEU A N 1
ATOM 1421 C CA . LEU A 1 179 ? -12.592 5.037 32.350 1.00 85.62 179 LEU A CA 1
ATOM 1422 C C . LEU A 1 179 ? -12.540 4.722 33.853 1.00 85.62 179 LEU A C 1
ATOM 1424 O O . LEU A 1 179 ? -11.460 4.479 34.380 1.00 85.62 179 LEU A O 1
ATOM 1428 N N . MET A 1 180 ? -13.690 4.644 34.524 1.00 85.44 180 MET A N 1
ATOM 1429 C CA . MET A 1 180 ? -13.770 4.262 35.940 1.00 85.44 180 MET A CA 1
ATOM 1430 C C . MET A 1 180 ? -13.171 2.873 36.196 1.00 85.44 180 MET A C 1
ATOM 1432 O O . MET A 1 180 ? -12.361 2.698 37.106 1.00 85.44 180 MET A O 1
ATOM 1436 N N . VAL A 1 181 ? -13.510 1.893 35.351 1.00 85.38 181 VAL A N 1
ATOM 1437 C CA . VAL A 1 181 ? -12.942 0.534 35.412 1.00 85.38 181 VAL A CA 1
ATOM 1438 C C . VAL A 1 181 ? -11.429 0.568 35.170 1.00 85.38 181 VAL A C 1
ATOM 1440 O O . VAL A 1 181 ? -10.661 -0.090 35.872 1.00 85.38 181 VAL A O 1
ATOM 1443 N N . CYS A 1 182 ? -10.995 1.358 34.190 1.00 82.50 182 CYS A N 1
ATOM 1444 C CA . CYS A 1 182 ? -9.600 1.510 33.789 1.00 82.50 182 CYS A CA 1
ATOM 1445 C C . CYS A 1 182 ? -8.709 2.107 34.884 1.00 82.50 182 CYS A C 1
ATOM 1447 O O . CYS A 1 182 ? -7.602 1.616 35.106 1.00 82.50 182 CYS A O 1
ATOM 1449 N N . ILE A 1 183 ? -9.186 3.147 35.570 1.00 81.69 183 ILE A N 1
ATOM 1450 C CA . ILE A 1 183 ? -8.461 3.800 36.666 1.00 81.69 183 ILE A CA 1
ATOM 1451 C C . ILE A 1 183 ? -8.296 2.816 37.824 1.00 81.69 183 ILE A C 1
ATOM 1453 O O . ILE A 1 183 ? -7.184 2.593 38.297 1.00 81.69 183 ILE A O 1
ATOM 1457 N N . GLN A 1 184 ? -9.384 2.157 38.220 1.00 80.06 184 GLN A N 1
ATOM 1458 C CA . GLN A 1 184 ? -9.382 1.265 39.373 1.00 80.06 184 GLN A CA 1
ATOM 1459 C C . GLN A 1 184 ? -8.544 -0.003 39.155 1.00 80.06 184 GLN A C 1
ATOM 1461 O O . GLN A 1 184 ? -7.954 -0.535 40.097 1.00 80.06 184 GLN A O 1
ATOM 1466 N N . LYS A 1 185 ? -8.427 -0.462 37.901 1.00 71.38 185 LYS A N 1
ATOM 1467 C CA . LYS A 1 185 ? -7.533 -1.564 37.517 1.00 71.38 185 LYS A CA 1
ATOM 1468 C C . LYS A 1 185 ? -6.089 -1.318 37.975 1.00 71.38 185 LYS A C 1
ATOM 1470 O O . LYS A 1 185 ? -5.448 -2.269 38.414 1.00 71.38 185 LYS A O 1
ATOM 1475 N N . LYS A 1 186 ? -5.570 -0.084 37.888 1.00 65.75 186 LYS A N 1
ATOM 1476 C CA . LYS A 1 186 ? -4.164 0.225 38.235 1.00 65.75 186 LYS A CA 1
ATOM 1477 C C . LYS A 1 186 ? -3.810 -0.154 39.676 1.00 65.75 186 LYS A C 1
ATOM 1479 O O . LYS A 1 186 ? -2.663 -0.475 39.965 1.00 65.75 186 LYS A O 1
ATOM 1484 N N . THR A 1 187 ? -4.805 -0.180 40.556 1.00 63.69 187 THR A N 1
ATOM 1485 C CA . THR A 1 187 ? -4.641 -0.465 41.983 1.00 63.69 187 THR A CA 1
ATOM 1486 C C . THR A 1 187 ? -4.685 -1.968 42.304 1.00 63.69 187 THR A C 1
ATOM 1488 O O . THR A 1 187 ? -4.209 -2.386 43.357 1.00 63.69 187 THR A O 1
ATOM 1491 N N . PHE A 1 188 ? -5.218 -2.818 41.416 1.00 64.69 188 PHE A N 1
ATOM 1492 C CA . PHE A 1 188 ? -5.508 -4.227 41.720 1.00 64.69 188 PHE A CA 1
ATOM 1493 C C . PHE A 1 188 ? -4.486 -5.205 41.103 1.00 64.69 188 PHE A C 1
ATOM 1495 O O . PHE A 1 188 ? -4.321 -5.258 39.887 1.00 64.69 188 PHE A O 1
ATOM 1502 N N . LYS A 1 189 ? -3.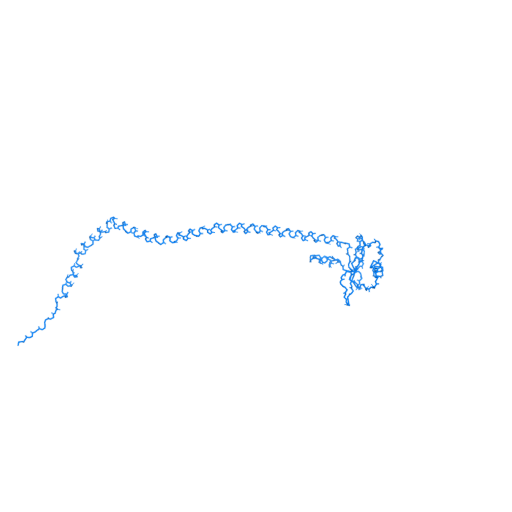827 -6.041 41.928 1.00 57.47 189 LYS A N 1
ATOM 1503 C CA . LYS A 1 189 ? -2.713 -6.933 41.512 1.00 57.47 189 LYS A CA 1
ATOM 1504 C C . LYS A 1 189 ? -3.078 -8.402 41.207 1.00 57.47 189 LYS A C 1
ATOM 1506 O O . LYS A 1 189 ? -2.183 -9.198 40.951 1.00 57.47 189 LYS A O 1
ATOM 1511 N N . GLY A 1 190 ? -4.358 -8.785 41.196 1.00 56.88 190 GLY A N 1
ATOM 1512 C CA . GLY A 1 190 ? -4.771 -10.194 41.032 1.00 56.88 190 GLY A CA 1
ATOM 1513 C C . GLY A 1 190 ? -5.348 -10.587 39.666 1.00 56.88 190 GLY A C 1
ATOM 1514 O O . GLY A 1 190 ? -5.515 -11.772 39.396 1.00 56.88 190 GLY A O 1
ATOM 1515 N N . PHE A 1 191 ? -5.686 -9.624 38.803 1.00 61.75 191 PHE A N 1
ATOM 1516 C CA . PHE A 1 191 ? -6.454 -9.885 37.581 1.00 61.75 191 PHE A CA 1
ATOM 1517 C C . PHE A 1 191 ? -6.029 -8.973 36.427 1.00 61.75 191 PHE A C 1
ATOM 1519 O O . PHE A 1 191 ? -5.761 -7.788 36.629 1.00 61.75 191 PHE A O 1
ATOM 1526 N N . ARG A 1 192 ? -6.000 -9.503 35.197 1.00 66.19 192 ARG A N 1
ATOM 1527 C CA . ARG A 1 192 ? -5.603 -8.743 34.002 1.00 66.19 192 ARG A CA 1
ATOM 1528 C C . ARG A 1 192 ? -6.834 -8.309 33.203 1.00 66.19 192 ARG A C 1
ATOM 1530 O O . ARG A 1 192 ? -7.429 -9.096 32.471 1.00 66.19 192 ARG A O 1
ATOM 1537 N N . VAL A 1 193 ? -7.191 -7.029 33.309 1.00 68.44 193 VAL A N 1
ATOM 1538 C CA . VAL A 1 193 ? -8.082 -6.365 32.340 1.00 68.44 193 VAL A CA 1
ATOM 1539 C C . VAL A 1 193 ? -7.218 -5.832 31.197 1.00 68.44 193 VAL A C 1
ATOM 1541 O O . VAL A 1 193 ? -6.414 -4.930 31.422 1.00 68.44 193 VAL A O 1
ATOM 1544 N N . LEU A 1 194 ? -7.318 -6.384 29.990 1.00 64.12 194 LEU A N 1
ATOM 1545 C CA . LEU A 1 194 ? -6.529 -5.905 28.851 1.00 64.12 194 LEU A CA 1
ATOM 1546 C C . LEU A 1 194 ? -7.280 -4.824 28.075 1.00 64.12 194 LEU A C 1
ATOM 1548 O O . LEU A 1 194 ? -8.485 -4.922 27.824 1.00 64.12 194 LEU A O 1
ATOM 1552 N N . TYR A 1 195 ? -6.531 -3.803 27.669 1.00 63.12 195 TYR A N 1
ATOM 1553 C CA . TYR A 1 195 ? -6.986 -2.841 26.680 1.00 63.12 195 TYR A CA 1
ATOM 1554 C C . TYR A 1 195 ? -6.804 -3.466 25.312 1.00 63.12 195 TYR A C 1
ATOM 1556 O O . TYR A 1 195 ? -5.710 -3.905 24.975 1.00 63.12 195 TYR A O 1
ATOM 1564 N N . GLN A 1 196 ? -7.847 -3.471 24.490 1.00 55.97 196 GLN A N 1
ATOM 1565 C CA . GLN A 1 196 ? -7.707 -3.947 23.119 1.00 55.97 196 GLN A CA 1
ATOM 1566 C C . GLN A 1 196 ? -7.134 -2.865 22.182 1.00 55.97 196 GLN A C 1
ATOM 1568 O O . GLN A 1 196 ? -7.643 -2.650 21.085 1.00 55.97 196 GLN A O 1
ATOM 1573 N N . CYS A 1 197 ? -6.080 -2.178 22.632 1.00 47.94 197 CYS A N 1
ATOM 1574 C CA . CYS A 1 197 ? -5.311 -1.225 21.824 1.00 47.94 197 CYS A CA 1
ATOM 1575 C C . CYS A 1 197 ? -4.171 -1.910 21.038 1.00 47.94 197 CYS A C 1
ATOM 1577 O O . CYS A 1 197 ? -3.498 -1.282 20.229 1.00 47.94 197 CYS A O 1
ATOM 1579 N N . GLU A 1 198 ? -3.955 -3.209 21.258 1.00 44.53 198 GLU A N 1
ATOM 1580 C CA . GLU A 1 198 ? -2.826 -3.988 20.730 1.00 44.53 198 GLU A CA 1
ATOM 1581 C C . GLU A 1 198 ? -3.004 -4.399 19.256 1.00 44.53 198 GLU A C 1
ATOM 1583 O O . GLU A 1 198 ? -3.074 -5.588 18.952 1.00 44.53 198 GLU A O 1
ATOM 1588 N N . ILE A 1 199 ? -3.120 -3.452 18.319 1.00 45.44 199 ILE A N 1
ATOM 1589 C CA . ILE A 1 199 ? -2.971 -3.789 16.886 1.00 45.44 199 ILE A CA 1
ATOM 1590 C C . ILE A 1 199 ? -1.853 -3.018 16.181 1.00 45.44 199 ILE A C 1
ATOM 1592 O O . ILE A 1 199 ? -1.349 -3.514 15.179 1.00 45.44 199 ILE A O 1
ATOM 1596 N N . VAL A 1 200 ? -1.349 -1.900 16.714 1.00 45.19 200 VAL A N 1
ATOM 1597 C CA . VAL A 1 200 ? -0.224 -1.207 16.064 1.00 45.19 200 VAL A CA 1
ATOM 1598 C C . VAL A 1 200 ? 0.928 -1.020 17.037 1.00 45.19 200 VAL A C 1
ATOM 1600 O O . VAL A 1 200 ? 0.758 -0.447 18.112 1.00 45.19 200 VAL A O 1
ATOM 1603 N N . GLN A 1 201 ? 2.104 -1.519 16.642 1.00 45.31 201 GLN A N 1
ATOM 1604 C CA . GLN A 1 201 ? 3.366 -1.476 17.395 1.00 45.31 201 GLN A CA 1
ATOM 1605 C C . GLN A 1 201 ? 3.701 -0.082 17.957 1.00 45.31 201 GLN A C 1
ATOM 1607 O O . GLN A 1 201 ? 4.373 0.009 18.978 1.00 45.31 201 GLN A O 1
ATOM 1612 N N . SER A 1 202 ? 3.185 0.999 17.362 1.00 40.03 202 SER A N 1
ATOM 1613 C CA . SER A 1 202 ? 3.375 2.372 17.843 1.00 40.03 202 SER A CA 1
ATOM 1614 C C . SER A 1 202 ? 2.572 2.730 19.102 1.00 40.03 202 SER A C 1
ATOM 1616 O O . SER A 1 202 ? 2.977 3.617 19.845 1.00 40.03 202 SER A O 1
ATOM 1618 N N . CYS A 1 203 ? 1.454 2.055 19.391 1.00 40.16 203 CYS A N 1
ATOM 1619 C CA . CYS A 1 203 ? 0.585 2.407 20.524 1.00 40.16 203 CYS A CA 1
ATOM 1620 C C . CYS A 1 203 ? 0.939 1.649 21.821 1.00 40.16 203 CYS A C 1
ATOM 1622 O O . CYS A 1 203 ? 0.546 2.067 22.910 1.00 40.16 203 CYS A O 1
ATOM 1624 N N . SER A 1 204 ? 1.737 0.576 21.730 1.00 39.31 204 SER A N 1
ATOM 1625 C CA . SER A 1 204 ? 2.223 -0.176 22.901 1.00 39.31 204 SER A CA 1
ATOM 1626 C C . SER A 1 204 ? 3.027 0.704 23.865 1.00 39.31 204 SER A C 1
ATOM 1628 O O . SER A 1 204 ? 2.927 0.539 25.076 1.00 39.31 204 SER A O 1
ATOM 1630 N N . GLN A 1 205 ? 3.786 1.669 23.336 1.00 33.53 205 GLN A N 1
ATOM 1631 C CA . GLN A 1 205 ? 4.674 2.528 24.128 1.00 33.53 205 GLN A CA 1
ATOM 1632 C C . GLN A 1 205 ? 3.922 3.573 24.965 1.00 33.53 205 GLN A C 1
ATOM 1634 O O . GLN A 1 205 ? 4.406 3.981 26.016 1.00 33.53 205 GLN A O 1
ATOM 1639 N N . ILE A 1 206 ? 2.722 3.983 24.544 1.00 42.47 206 ILE A N 1
ATOM 1640 C CA . ILE A 1 206 ? 1.958 5.031 25.236 1.00 42.47 206 ILE A CA 1
ATOM 1641 C C . ILE A 1 206 ? 1.240 4.459 26.467 1.00 42.47 206 ILE A C 1
ATOM 1643 O O . ILE A 1 206 ? 1.113 5.138 27.480 1.00 42.47 206 ILE A O 1
ATOM 1647 N N . CYS A 1 207 ? 0.806 3.196 26.433 1.00 35.69 207 CYS A N 1
ATOM 1648 C CA . CYS A 1 207 ? 0.094 2.591 27.564 1.00 35.69 207 CYS A CA 1
ATOM 1649 C C . CYS A 1 207 ? 1.001 2.093 28.700 1.00 35.69 207 CYS A C 1
ATOM 1651 O O . CYS A 1 207 ? 0.503 1.919 29.808 1.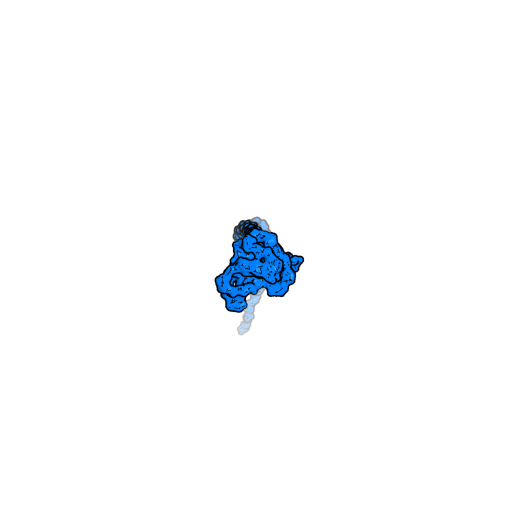00 35.69 207 CYS A O 1
ATOM 1653 N N . GLU A 1 208 ? 2.301 1.884 28.470 1.00 35.97 208 GLU A N 1
ATOM 1654 C CA . GLU A 1 208 ? 3.250 1.581 29.556 1.00 35.97 208 GLU A CA 1
ATOM 1655 C C . GLU A 1 208 ? 3.647 2.826 30.363 1.00 35.97 208 GLU A C 1
ATOM 1657 O O . GLU A 1 208 ? 4.124 2.699 31.488 1.00 35.97 208 GLU A O 1
ATOM 1662 N N . GLN A 1 209 ? 3.402 4.028 29.829 1.00 32.00 209 GLN A N 1
ATOM 1663 C CA . GLN A 1 209 ? 3.746 5.297 30.477 1.00 32.00 209 GLN A CA 1
ATOM 1664 C C . GLN A 1 209 ? 2.611 5.919 31.311 1.00 32.00 209 GLN A C 1
ATOM 1666 O O . GLN A 1 209 ? 2.837 6.951 31.943 1.00 32.00 209 GLN A O 1
ATOM 1671 N N . TYR A 1 210 ? 1.420 5.302 31.365 1.00 39.03 210 TYR A N 1
ATOM 1672 C CA . TYR A 1 210 ? 0.288 5.797 32.165 1.00 39.03 210 TYR A CA 1
ATOM 1673 C C . TYR A 1 210 ? -0.333 4.747 33.079 1.00 39.03 210 TYR A C 1
ATOM 1675 O O . TYR A 1 210 ? -1.179 3.939 32.630 1.00 39.03 210 TYR A O 1
#

pLDDT: mean 79.86, std 16.89, range [32.0, 97.25]

Sequence (210 aa):
MQRVTKSNQSSGSINDELRGYFESESFMDIMRRVVSNMVAEESFELALKKGVDAAVASAVEPFNKKLAEFEQYVPRETDLEKKINDLESRLSAAQEEAKLAINKANDNEQYSRKYNLRFIGIEEKKDENCTELIVAFCKEKLGIVVPANAIDRAHRVGKKSEGKTRTILVKFMNYNSKLMVCIQKKTFKGFRVLYQCEIVQSCSQICEQY

Foldseek 3Di:
DDDDDDDPPPPVVVVVVVVCVCVDPVNVVVVVVVVVVVVPPPVVVVVVVVVVVVVVCVVCVVVVVVVVVVVVVVVVVVVVVVVVVVVVVVVVVVVVVVVVVVVVVLVVVCVVQLQKKKWFDQDDDPPDDQLVSVQCCCCPQLVDHDDSLQWPDWDFDDDDDPPGDTIIMTGGPDNVSVVSSVVSVVVGDPTDIDRPSPDDPVCVVVVVVD

InterPro domains:
  IPR004244 Transposase, L1 [PTHR11505] (56-178)

Secondary structure (DSSP, 8-state):
---------HHHHHHHHHHHHHTSHHHHHHHHHHHHHHHS-HHHHHHHHHHHHHHHHHHHHHHHHHHHHHHTHHHHHHHHHHHHHHHHHHHHHHHHHHHHHHHHHHHHHHHHHTTEEEEE-----TT--HHHHHHHHIIIII-----GGGEEEEEEES--BTTBPPEEEEEESSHHHHHHHHHHHTT-SS-EEE-TTTTSTTTHHHHS--